Protein AF-0000000076565899 (afdb_homodimer)

Solvent-accessible surface area (backbone atoms only — not comparable to full-atom values): 18696 Å² total; per-residue (Å²): 135,83,75,72,70,45,73,84,74,50,37,16,23,61,25,41,48,49,48,12,45,42,48,2,31,47,51,32,43,69,69,42,54,43,54,51,42,59,75,65,40,57,67,69,60,33,50,53,47,47,68,60,44,48,60,55,52,25,45,52,40,30,56,41,26,62,51,42,64,73,20,41,39,56,75,49,36,62,38,61,69,26,66,81,47,52,92,76,32,82,56,33,71,48,36,53,48,24,36,49,48,21,25,50,31,24,39,43,33,48,70,48,47,42,55,53,43,49,51,46,51,51,51,48,50,51,51,53,51,45,56,68,70,47,60,92,87,53,61,50,71,66,57,43,50,52,50,48,53,52,46,50,54,52,40,50,52,48,50,49,51,42,50,52,34,46,50,53,20,47,51,22,44,47,44,32,37,36,53,56,13,65,57,44,102,136,81,77,73,71,44,73,84,74,49,36,16,24,60,27,41,47,50,48,12,44,42,47,2,30,47,50,32,43,68,67,41,53,43,55,50,42,58,75,65,39,56,68,71,60,33,51,53,45,47,68,61,44,48,59,55,52,24,45,50,39,28,56,40,25,61,52,44,65,73,20,41,39,54,76,51,37,63,36,61,69,26,67,80,47,54,92,78,32,82,58,34,70,47,37,53,47,24,36,49,47,21,24,51,30,24,39,42,32,48,69,48,46,43,55,54,43,50,52,46,52,52,52,48,51,51,49,51,51,45,55,68,68,54,48,97,87,56,64,50,72,67,57,41,51,53,50,48,52,53,47,50,54,52,38,50,51,49,50,49,52,41,50,52,33,48,50,53,20,46,51,23,44,47,43,31,36,35,54,56,13,66,55,43,102

Nearest PDB structures (foldseek):
  5c5b-assembly1_A  TM=2.285E-01  e=1.276E+00  Homo sapiens
  5c5b-assembly2_C  TM=2.344E-01  e=2.291E+00  Homo sapiens
  2z0n-assembly1_A-2  TM=2.372E-01  e=3.918E+00  Homo sapiens
  1zww-assembly1_B  TM=2.480E-01  e=5.250E+00  Mus musculus
  2q12-assembly1_A-2  TM=2.089E-01  e=6.700E+00  Homo sapiens

pLDDT: mean 86.54, std 17.88, range [28.08, 98.81]

InterPro domains:
  IPR025423 TMEM205-like [PF13664] (17-125)
  IPR053009 Xanthocillin Biosynthesis-Associated Protein [PTHR23241] (13-182)

Organism: NCBI:txid1051890

Structure (mmCIF, N/CA/C/O backbone):
data_AF-0000000076565899-model_v1
#
loop_
_entity.id
_entity.type
_entity.pdbx_description
1 polymer 'TMEM205-like domain-containing protein'
#
loop_
_atom_site.group_PDB
_atom_site.id
_atom_site.type_symbol
_atom_site.label_atom_id
_atom_site.label_alt_id
_atom_site.label_comp_id
_atom_site.label_asym_id
_atom_site.label_entity_id
_atom_site.label_seq_id
_atom_site.pdbx_PDB_ins_code
_atom_site.Cartn_x
_atom_site.Cartn_y
_atom_site.Cartn_z
_atom_site.occupancy
_atom_site.B_iso_or_equiv
_atom_site.auth_seq_id
_atom_site.auth_comp_id
_atom_site.auth_asym_id
_atom_site.auth_atom_id
_atom_site.pdbx_PDB_model_num
ATOM 1 N N . MET A 1 1 ? 11.844 28.219 30.828 1 28.55 1 MET A N 1
ATOM 2 C CA . MET A 1 1 ? 12.242 26.844 30.547 1 28.55 1 MET A CA 1
ATOM 3 C C . MET A 1 1 ? 11.453 26.281 29.359 1 28.55 1 MET A C 1
ATOM 5 O O . MET A 1 1 ? 10.273 25.953 29.5 1 28.55 1 MET A O 1
ATOM 9 N N . PRO A 1 2 ? 11.406 26.766 28.125 1 35.69 2 PRO A N 1
ATOM 10 C CA . PRO A 1 2 ? 10.508 26.953 26.984 1 35.69 2 PRO A CA 1
ATOM 11 C C . PRO A 1 2 ? 10.203 25.656 26.234 1 35.69 2 PRO A C 1
ATOM 13 O O . PRO A 1 2 ? 9.266 25.609 25.438 1 35.69 2 PRO A O 1
ATOM 16 N N . PHE A 1 3 ? 11.242 24.812 26.078 1 38.09 3 PHE A N 1
ATOM 17 C CA . PHE A 1 3 ? 11.266 23.656 25.188 1 38.09 3 PHE A CA 1
ATOM 18 C C . PHE A 1 3 ? 10.219 22.625 25.609 1 38.09 3 PHE A C 1
ATOM 20 O O . PHE A 1 3 ? 10.234 21.5 25.125 1 38.09 3 PHE A O 1
ATOM 27 N N . THR A 1 4 ? 9.773 22.688 26.75 1 39.38 4 THR A N 1
ATOM 28 C CA . THR A 1 4 ? 9.094 21.484 27.219 1 39.38 4 THR A CA 1
ATOM 29 C C . THR A 1 4 ? 7.891 21.172 26.328 1 39.38 4 THR A C 1
ATOM 31 O O . THR A 1 4 ? 6.742 21.328 26.75 1 39.38 4 THR A O 1
ATOM 34 N N . ASN A 1 5 ? 7.699 21.672 25.172 1 43.16 5 ASN A N 1
ATOM 35 C CA . ASN A 1 5 ? 6.582 21.281 24.312 1 43.16 5 ASN A CA 1
ATOM 36 C C . ASN A 1 5 ? 6.496 19.766 24.156 1 43.16 5 ASN A C 1
ATOM 38 O O . ASN A 1 5 ? 7.34 19.172 23.5 1 43.16 5 ASN A O 1
ATOM 42 N N . SER A 1 6 ? 6.258 19 25.188 1 45.22 6 SER A N 1
ATOM 43 C CA . SER A 1 6 ? 6.152 17.547 25.375 1 45.22 6 SER A CA 1
ATOM 44 C C . SER A 1 6 ? 5.496 16.891 24.172 1 45.22 6 SER A C 1
ATOM 46 O O . SER A 1 6 ? 4.625 17.469 23.516 1 45.22 6 SER A O 1
ATOM 48 N N . ILE A 1 7 ? 6.199 15.953 23.438 1 49.97 7 ILE A N 1
ATOM 49 C CA . ILE A 1 7 ? 5.617 15.047 22.453 1 49.97 7 ILE A CA 1
ATOM 50 C C . ILE A 1 7 ? 4.141 14.82 22.766 1 49.97 7 ILE A C 1
ATOM 52 O O . ILE A 1 7 ? 3.328 14.625 21.859 1 49.97 7 ILE A O 1
ATOM 56 N N . TYR A 1 8 ? 3.803 14.961 24.156 1 53.44 8 TYR A N 1
ATOM 57 C CA . TYR A 1 8 ? 2.457 14.727 24.672 1 53.44 8 TYR A CA 1
ATOM 58 C C . TYR A 1 8 ? 1.544 15.906 24.359 1 53.44 8 TYR A C 1
ATOM 60 O O . TYR A 1 8 ? 0.319 15.766 24.344 1 53.44 8 TYR A O 1
ATOM 68 N N . ASP A 1 9 ? 2.172 17.047 24.016 1 62.78 9 ASP A N 1
ATOM 69 C CA . ASP A 1 9 ? 1.314 18.219 23.875 1 62.78 9 ASP A CA 1
ATOM 70 C C . ASP A 1 9 ? 0.832 18.375 22.438 1 62.78 9 ASP A C 1
ATOM 72 O O . ASP A 1 9 ? -0.262 18.891 22.188 1 62.78 9 ASP A O 1
ATOM 76 N N . ASN A 1 10 ? 1.676 17.766 21.484 1 80.44 10 ASN A N 1
ATOM 77 C CA . ASN A 1 10 ? 1.225 17.875 20.094 1 80.44 10 ASN A CA 1
ATOM 78 C C . ASN A 1 10 ? 1.261 16.516 19.391 1 80.44 10 ASN A C 1
ATOM 80 O O . ASN A 1 10 ? 2.334 16.031 19.031 1 80.44 10 ASN A O 1
ATOM 84 N N . LEU A 1 11 ? 0.143 15.828 19.281 1 89.56 11 LEU A N 1
ATOM 85 C CA . LEU A 1 11 ? 0.036 14.523 18.641 1 89.56 11 LEU A CA 1
ATOM 86 C C . LEU A 1 11 ? -0.081 14.664 17.141 1 89.56 11 LEU A C 1
ATOM 88 O O . LEU A 1 11 ? -0.362 13.688 16.438 1 89.56 11 LEU A O 1
ATOM 92 N N . GLY A 1 12 ? 0.185 15.828 16.672 1 91.06 12 GLY A N 1
ATOM 93 C CA . GLY A 1 12 ? 0.1 16.125 15.25 1 91.06 12 GLY A CA 1
ATOM 94 C C . GLY A 1 12 ? 0.968 15.211 14.398 1 91.06 12 GLY A C 1
ATOM 95 O O . GLY A 1 12 ? 0.5 14.641 13.406 1 91.06 12 GLY A O 1
ATOM 96 N N . PRO A 1 13 ? 2.217 15.055 14.812 1 93.88 13 PRO A N 1
ATOM 97 C CA . PRO A 1 13 ? 3.09 14.172 14.039 1 93.88 13 PRO A CA 1
ATOM 98 C C . PRO A 1 13 ? 2.576 12.734 13.984 1 93.88 13 PRO A C 1
ATOM 100 O O . PRO A 1 13 ? 2.561 12.117 12.914 1 93.88 13 PRO A O 1
ATOM 103 N N . ALA A 1 14 ? 2.139 12.242 15.109 1 95.62 14 ALA A N 1
ATOM 104 C CA . ALA A 1 14 ? 1.591 10.883 15.125 1 95.62 14 ALA A CA 1
ATOM 105 C C . ALA A 1 14 ? 0.35 10.781 14.25 1 95.62 14 ALA A C 1
ATOM 107 O O . ALA A 1 14 ? 0.167 9.797 13.531 1 95.62 14 ALA A O 1
ATOM 108 N N . HIS A 1 15 ? -0.477 11.797 14.305 1 95.12 15 HIS A N 1
ATOM 109 C CA . HIS A 1 15 ? -1.699 11.812 13.508 1 95.12 15 HIS A CA 1
ATOM 110 C C . HIS A 1 15 ? -1.389 11.742 12.016 1 95.12 15 HIS A C 1
ATOM 112 O O . HIS A 1 15 ? -1.982 10.938 11.289 1 95.12 15 HIS A O 1
ATOM 118 N N . ILE A 1 16 ? -0.427 12.484 11.594 1 96.19 16 ILE A N 1
ATOM 119 C CA . ILE A 1 16 ? -0.094 12.555 10.18 1 96.19 16 ILE A CA 1
ATOM 120 C C . ILE A 1 16 ? 0.501 11.227 9.719 1 96.19 16 ILE A C 1
ATOM 122 O O . ILE A 1 16 ? 0.183 10.734 8.633 1 96.19 16 ILE A O 1
ATOM 126 N N . LEU A 1 17 ? 1.309 10.641 10.539 1 98.25 17 LEU A N 1
ATOM 127 C CA . LEU A 1 17 ? 1.919 9.367 10.164 1 98.25 17 LEU A CA 1
ATOM 128 C C . LEU A 1 17 ? 0.875 8.258 10.109 1 98.25 17 LEU A C 1
ATOM 130 O O . LEU A 1 17 ? 0.894 7.426 9.203 1 98.25 17 LEU A O 1
ATOM 134 N N . ILE A 1 18 ? -0.038 8.25 11.047 1 98.31 18 ILE A N 1
ATOM 135 C CA . ILE A 1 18 ? -1.097 7.25 11.062 1 98.31 18 ILE A CA 1
ATOM 136 C C . ILE A 1 18 ? -2.029 7.457 9.875 1 98.31 18 ILE A C 1
ATOM 138 O O . ILE A 1 18 ? -2.418 6.496 9.203 1 98.31 18 ILE A O 1
ATOM 142 N N . PHE A 1 19 ? -2.391 8.711 9.656 1 98.12 19 PHE A N 1
ATOM 143 C CA . PHE A 1 19 ? -3.191 9.031 8.477 1 98.12 19 PHE A CA 1
ATOM 144 C C . PHE A 1 19 ? -2.516 8.523 7.207 1 98.12 19 PHE A C 1
ATOM 146 O O . PHE A 1 19 ? -3.154 7.883 6.371 1 98.12 19 PHE A O 1
ATOM 153 N N . GLY A 1 20 ? -1.254 8.805 7.043 1 98.75 20 GLY A N 1
ATOM 154 C CA . GLY A 1 20 ? -0.521 8.383 5.855 1 98.75 20 GLY A CA 1
ATOM 155 C C . GLY A 1 20 ? -0.498 6.879 5.668 1 98.75 20 GLY A C 1
ATOM 156 O O . GLY A 1 20 ? -0.728 6.383 4.562 1 98.75 20 GLY A O 1
ATOM 157 N N . ALA A 1 21 ? -0.184 6.184 6.75 1 98.56 21 ALA A N 1
ATOM 158 C CA . ALA A 1 21 ? -0.144 4.727 6.68 1 98.56 21 ALA A CA 1
ATOM 159 C C . ALA A 1 21 ? -1.495 4.16 6.25 1 98.56 21 ALA A C 1
ATOM 161 O O . ALA A 1 21 ? -1.558 3.25 5.418 1 98.56 21 ALA A O 1
ATOM 162 N N . SER A 1 22 ? -2.533 4.742 6.777 1 98.75 22 SER A N 1
ATOM 163 C CA . SER A 1 22 ? -3.879 4.262 6.484 1 98.75 22 SER A CA 1
ATOM 164 C C . SER A 1 22 ? -4.301 4.625 5.066 1 98.75 22 SER A C 1
ATOM 166 O O . SER A 1 22 ? -4.625 3.744 4.266 1 98.75 22 SER A O 1
ATOM 168 N N . PHE A 1 23 ? -4.258 5.887 4.75 1 98.81 23 PHE A N 1
ATOM 169 C CA . PHE A 1 23 ? -4.734 6.398 3.471 1 98.81 23 PHE A CA 1
ATOM 170 C C . PHE A 1 23 ? -3.924 5.812 2.32 1 98.81 23 PHE A C 1
ATOM 172 O O . PHE A 1 23 ? -4.492 5.32 1.343 1 98.81 23 PHE A O 1
ATOM 179 N N . GLY A 1 24 ? -2.633 5.793 2.42 1 98.69 24 GLY A N 1
ATOM 180 C CA . GLY A 1 24 ? -1.773 5.289 1.36 1 98.69 24 GLY A CA 1
ATOM 181 C C . GLY A 1 24 ? -1.928 3.799 1.126 1 98.69 24 GLY A C 1
ATOM 182 O O . GLY A 1 24 ? -1.862 3.334 -0.014 1 98.69 24 GLY A O 1
ATOM 183 N N . SER A 1 25 ? -2.057 3.084 2.213 1 98.62 25 SER A N 1
ATOM 184 C CA . SER A 1 25 ? -2.266 1.651 2.031 1 98.62 25 SER A CA 1
ATOM 185 C C . SER A 1 25 ? -3.586 1.37 1.325 1 98.62 25 SER A C 1
ATOM 187 O O . SER A 1 25 ? -3.688 0.428 0.537 1 98.62 25 SER A O 1
ATOM 189 N N . GLN A 1 26 ? -4.59 2.182 1.596 1 98.69 26 GLN A N 1
ATOM 190 C CA . GLN A 1 26 ? -5.871 2.014 0.921 1 98.69 26 GLN A CA 1
ATOM 191 C C . GLN A 1 26 ? -5.746 2.287 -0.575 1 98.69 26 GLN A C 1
ATOM 193 O O . GLN A 1 26 ? -6.219 1.5 -1.397 1 98.69 26 GLN A O 1
ATOM 198 N N . LEU A 1 27 ? -5.117 3.34 -0.883 1 98.62 27 LEU A N 1
ATOM 199 C CA . LEU A 1 27 ? -4.949 3.689 -2.289 1 98.62 27 LEU A CA 1
ATOM 200 C C . LEU A 1 27 ? -4.098 2.646 -3.01 1 98.62 27 LEU A C 1
ATOM 202 O O . LEU A 1 27 ? -4.453 2.203 -4.105 1 98.62 27 LEU A O 1
ATOM 206 N N . TYR A 1 28 ? -3.062 2.279 -2.371 1 98.69 28 TYR A N 1
ATOM 207 C CA . TYR A 1 28 ? -2.113 1.369 -3.002 1 98.69 28 TYR A CA 1
ATOM 208 C C . TYR A 1 28 ? -2.738 -0.002 -3.227 1 98.69 28 TYR A C 1
ATOM 210 O O . TYR A 1 28 ? -2.643 -0.562 -4.32 1 98.69 28 TYR A O 1
ATOM 218 N N . GLN A 1 29 ? -3.357 -0.537 -2.242 1 98.5 29 GLN A N 1
ATOM 219 C CA . GLN A 1 29 ? -3.969 -1.856 -2.357 1 98.5 29 GLN A CA 1
ATOM 220 C C . GLN A 1 29 ? -5.133 -1.838 -3.342 1 98.5 29 GLN A C 1
ATOM 222 O O . GLN A 1 29 ? -5.305 -2.771 -4.129 1 98.5 29 GLN A O 1
ATOM 227 N N . SER A 1 30 ? -5.969 -0.797 -3.348 1 97.94 30 SER A N 1
ATOM 228 C CA . SER A 1 30 ? -7.203 -0.764 -4.129 1 97.94 30 SER A CA 1
ATOM 229 C C . SER A 1 30 ? -6.922 -0.435 -5.59 1 97.94 30 SER A C 1
ATOM 231 O O . SER A 1 30 ? -7.602 -0.944 -6.484 1 97.94 30 SER A O 1
ATOM 233 N N . PHE A 1 31 ? -5.871 0.346 -5.809 1 98.19 31 PHE A N 1
ATOM 234 C CA . PHE A 1 31 ? -5.781 0.868 -7.164 1 98.19 31 PHE A CA 1
ATOM 235 C C . PHE A 1 31 ? -4.461 0.465 -7.812 1 98.19 31 PHE A C 1
ATOM 237 O O . PHE A 1 31 ? -4.254 0.697 -9.008 1 98.19 31 PHE A O 1
ATOM 244 N N . ILE A 1 32 ? -3.537 -0.143 -7.09 1 98.06 32 ILE A N 1
ATOM 245 C CA . ILE A 1 32 ? -2.254 -0.503 -7.684 1 98.06 32 ILE A CA 1
ATOM 246 C C . ILE A 1 32 ? -1.963 -1.979 -7.422 1 98.06 32 ILE A C 1
ATOM 248 O O . 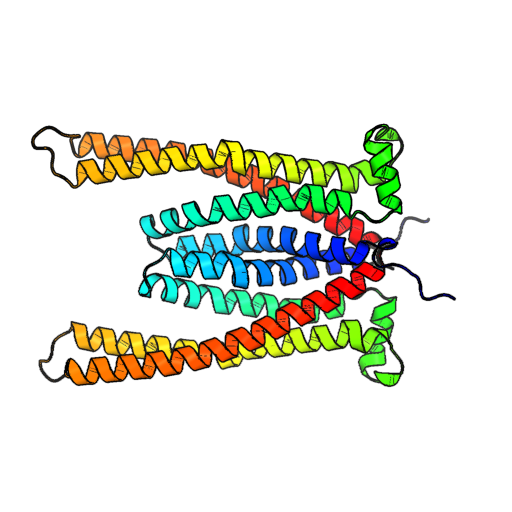ILE A 1 32 ? -2.053 -2.807 -8.336 1 98.06 32 ILE A O 1
ATOM 252 N N . SER A 1 33 ? -1.764 -2.326 -6.18 1 98.25 33 SER A N 1
ATOM 253 C CA . SER A 1 33 ? -1.339 -3.682 -5.844 1 98.25 33 SER A CA 1
ATOM 254 C C . SER A 1 33 ? -2.404 -4.703 -6.227 1 98.25 33 SER A C 1
ATOM 256 O O . SER A 1 33 ? -2.094 -5.742 -6.809 1 98.25 33 SER A O 1
ATOM 258 N N . GLY A 1 34 ? -3.631 -4.398 -5.895 1 97.38 34 GLY A N 1
ATOM 259 C CA . GLY A 1 34 ? -4.715 -5.305 -6.234 1 97.38 34 GLY A CA 1
ATOM 260 C C . GLY A 1 34 ? -4.855 -5.539 -7.727 1 97.38 34 GLY A C 1
ATOM 261 O O . GLY A 1 34 ? -4.777 -6.676 -8.195 1 97.38 34 GLY A O 1
ATOM 262 N N . PRO A 1 35 ? -5.031 -4.492 -8.461 1 98 35 PRO A N 1
ATOM 263 C CA . PRO A 1 35 ? -5.188 -4.633 -9.906 1 98 35 PRO A CA 1
ATOM 264 C C . PRO A 1 35 ? -3.967 -5.266 -10.578 1 98 35 PRO A C 1
ATOM 266 O O . PRO A 1 35 ? -4.113 -6.078 -11.492 1 98 35 PRO A O 1
ATOM 269 N N . ILE A 1 36 ? -2.766 -5.008 -10.141 1 98.25 36 ILE A N 1
ATOM 270 C CA . ILE A 1 36 ? -1.57 -5.617 -10.711 1 98.25 36 ILE A CA 1
ATOM 271 C C . ILE A 1 36 ? -1.553 -7.113 -10.406 1 98.25 36 ILE A C 1
ATOM 273 O O . ILE A 1 36 ? -1.232 -7.926 -11.273 1 98.25 36 ILE A O 1
ATOM 277 N N . SER A 1 37 ? -1.887 -7.469 -9.188 1 98.31 37 SER A N 1
ATOM 278 C CA . SER A 1 37 ? -1.94 -8.875 -8.812 1 98.31 37 SER A CA 1
ATOM 279 C C . SER A 1 37 ? -2.959 -9.633 -9.656 1 98.31 37 SER A C 1
ATOM 281 O O . SER A 1 37 ? -2.684 -10.742 -10.117 1 98.31 37 SER A O 1
ATOM 283 N N . TYR A 1 38 ? -4.059 -9.031 -9.898 1 97 38 TYR A N 1
ATOM 284 C CA . TYR A 1 38 ? -5.137 -9.656 -10.656 1 97 38 TYR A CA 1
ATOM 285 C C . TYR A 1 38 ? -4.719 -9.898 -12.102 1 97 38 TYR A C 1
ATOM 287 O O . TYR A 1 38 ? -5.016 -10.945 -12.672 1 97 38 TYR A O 1
ATOM 295 N N . SER A 1 39 ? -4.004 -8.938 -12.641 1 97.69 39 SER A N 1
ATOM 296 C CA . SER A 1 39 ? -3.666 -9.031 -14.062 1 97.69 39 SER A CA 1
ATOM 297 C C . SER A 1 39 ? -2.416 -9.875 -14.273 1 97.69 39 SER A C 1
ATOM 299 O O . SER A 1 39 ? -2.148 -10.336 -15.391 1 97.69 39 SER A O 1
ATOM 301 N N . THR A 1 40 ? -1.684 -10.141 -13.281 1 97.31 40 THR A N 1
ATOM 302 C CA . THR A 1 40 ? -0.389 -10.797 -13.43 1 97.31 40 THR A CA 1
ATOM 303 C C . THR A 1 40 ? -0.475 -12.266 -13.023 1 97.31 40 THR A C 1
ATOM 305 O O . THR A 1 40 ? 0.135 -13.125 -13.656 1 97.31 40 THR A O 1
ATOM 308 N N . LEU A 1 41 ? -1.295 -12.625 -12.039 1 96.94 41 LEU A N 1
ATOM 309 C CA . LEU A 1 41 ? -1.303 -13.961 -11.461 1 96.94 41 LEU A CA 1
ATOM 310 C C . LEU A 1 41 ? -2.455 -14.789 -12.016 1 96.94 41 LEU A C 1
ATOM 312 O O . LEU A 1 41 ? -3.533 -14.258 -12.289 1 96.94 41 LEU A O 1
ATOM 316 N N . PRO A 1 42 ? -2.189 -16.109 -12.078 1 95.12 42 PRO A N 1
ATOM 317 C CA . PRO A 1 42 ? -3.35 -16.984 -12.305 1 95.12 42 PRO A CA 1
ATOM 318 C C . PRO A 1 42 ? -4.402 -16.844 -11.211 1 95.12 42 PRO A C 1
ATOM 320 O O . PRO A 1 42 ? -4.066 -16.578 -10.055 1 95.12 42 PRO A O 1
ATOM 323 N N . ARG A 1 43 ? -5.594 -17.141 -11.531 1 91.19 43 ARG A N 1
ATOM 324 C CA . ARG A 1 43 ? -6.746 -16.875 -10.672 1 91.19 43 ARG A CA 1
ATOM 325 C C . ARG A 1 43 ? -6.582 -17.562 -9.32 1 91.19 43 ARG A C 1
ATOM 327 O O . ARG A 1 43 ? -6.891 -16.984 -8.281 1 91.19 43 ARG A O 1
ATOM 334 N N . GLN A 1 44 ? -6.18 -18.766 -9.336 1 89.81 44 GLN A N 1
ATOM 335 C CA . GLN A 1 44 ? -6.039 -19.5 -8.094 1 89.81 44 GLN A CA 1
ATOM 336 C C . GLN A 1 44 ? -5.004 -18.859 -7.176 1 89.81 44 GLN A C 1
ATOM 338 O O . GLN A 1 44 ? -5.227 -18.734 -5.973 1 89.81 44 GLN A O 1
ATOM 343 N N . GLN A 1 45 ? -3.852 -18.469 -7.75 1 93.81 45 GLN A N 1
ATOM 344 C CA . GLN A 1 45 ? -2.793 -17.844 -6.969 1 93.81 45 GLN A CA 1
ATOM 345 C C . GLN A 1 45 ? -3.209 -16.453 -6.508 1 93.81 45 GLN A C 1
ATOM 347 O O . GLN A 1 45 ? -2.879 -16.031 -5.395 1 93.81 45 GLN A O 1
ATOM 352 N N . PHE A 1 46 ? -3.885 -15.781 -7.426 1 95.81 46 PHE A N 1
ATOM 353 C CA . PHE A 1 46 ? -4.418 -14.477 -7.062 1 95.81 46 PHE A CA 1
ATOM 354 C C . PHE A 1 46 ? -5.355 -14.586 -5.867 1 95.81 46 PHE A C 1
ATOM 356 O O . PHE A 1 46 ? -5.23 -13.828 -4.902 1 95.81 46 PHE A O 1
ATOM 363 N N . SER A 1 47 ? -6.266 -15.523 -5.934 1 92.44 47 SER A N 1
ATOM 364 C CA . SER A 1 47 ? -7.23 -15.711 -4.855 1 92.44 47 SER A CA 1
ATOM 365 C C . SER A 1 47 ? -6.535 -16.062 -3.547 1 92.44 47 SER A C 1
ATOM 367 O O . SER A 1 47 ? -6.914 -15.57 -2.482 1 92.44 47 SER A O 1
ATOM 369 N N . HIS A 1 48 ? -5.613 -16.906 -3.66 1 93.44 48 HIS A N 1
ATOM 370 C CA . HIS A 1 48 ? -4.863 -17.297 -2.477 1 93.44 48 HIS A CA 1
ATOM 371 C C . HIS A 1 48 ? -4.137 -16.109 -1.854 1 93.44 48 HIS A C 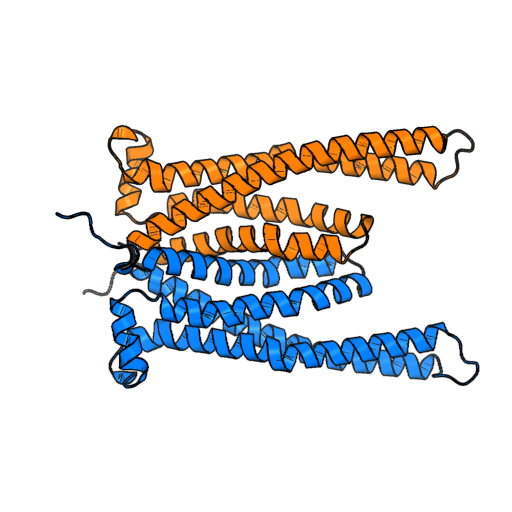1
ATOM 373 O O . HIS A 1 48 ? -4.145 -15.945 -0.633 1 93.44 48 HIS A O 1
ATOM 379 N N . LEU A 1 49 ? -3.516 -15.328 -2.664 1 96.81 49 LEU A N 1
ATOM 380 C CA . LEU A 1 49 ? -2.822 -14.133 -2.191 1 96.81 49 LEU A CA 1
ATOM 381 C C . LEU A 1 49 ? -3.793 -13.172 -1.513 1 96.81 49 LEU A C 1
ATOM 383 O O . LEU A 1 49 ? -3.514 -12.664 -0.423 1 96.81 49 LEU A O 1
ATOM 387 N N . GLN A 1 50 ? -4.934 -12.922 -2.119 1 95.38 50 GLN A N 1
ATOM 388 C CA . GLN A 1 50 ? -5.91 -11.992 -1.559 1 95.38 50 GLN A CA 1
ATOM 389 C C . GLN A 1 50 ? -6.465 -12.508 -0.233 1 95.38 50 GLN A C 1
ATOM 391 O O . GLN A 1 50 ? -6.766 -11.727 0.668 1 95.38 50 GLN A O 1
ATOM 396 N N . ALA A 1 51 ? -6.648 -13.82 -0.119 1 93.44 51 ALA A N 1
ATOM 397 C CA . ALA A 1 51 ? -7.16 -14.422 1.108 1 93.44 51 ALA A CA 1
ATOM 398 C C . ALA A 1 51 ? -6.215 -14.164 2.281 1 93.44 51 ALA A C 1
ATOM 400 O O . ALA A 1 51 ? -6.648 -14.117 3.436 1 93.44 51 ALA A O 1
ATOM 401 N N . ARG A 1 52 ? -4.988 -13.984 1.995 1 95.56 52 ARG A N 1
ATOM 402 C CA . ARG A 1 52 ? -4.016 -13.68 3.041 1 95.56 52 ARG A CA 1
ATOM 403 C C . ARG A 1 52 ? -3.883 -12.18 3.254 1 95.56 52 ARG A C 1
ATOM 405 O O . ARG A 1 52 ? -3.605 -11.727 4.367 1 95.56 52 ARG A O 1
ATOM 412 N N . THR A 1 53 ? -4.059 -11.414 2.254 1 97.44 53 THR A N 1
ATOM 413 C CA . THR A 1 53 ? -3.857 -9.969 2.252 1 97.44 53 THR A CA 1
ATOM 414 C C . THR A 1 53 ? -5.008 -9.258 2.963 1 97.44 53 THR A C 1
ATOM 416 O O . THR A 1 53 ? -4.777 -8.391 3.805 1 97.44 53 THR A O 1
ATOM 419 N N . PHE A 1 54 ? -6.23 -9.672 2.715 1 96.62 54 PHE A N 1
ATOM 420 C CA . PHE A 1 54 ? -7.406 -8.906 3.096 1 96.62 54 PHE A CA 1
ATOM 421 C C . PHE A 1 54 ? -7.547 -8.844 4.613 1 96.62 54 PHE A C 1
ATOM 423 O O . PHE A 1 54 ? -7.809 -7.777 5.172 1 96.62 54 PHE A O 1
ATOM 430 N N . PRO A 1 55 ? -7.383 -9.906 5.293 1 96.25 55 PRO A N 1
ATOM 431 C CA . PRO A 1 55 ? -7.5 -9.805 6.746 1 96.25 55 PRO A CA 1
ATOM 432 C C . PRO A 1 55 ? -6.508 -8.812 7.352 1 96.25 55 PRO A C 1
ATOM 434 O O . PRO A 1 55 ? -6.855 -8.07 8.273 1 96.25 55 PRO A O 1
ATOM 437 N N . ILE A 1 56 ? -5.328 -8.797 6.891 1 97.75 56 ILE A N 1
ATOM 438 C CA . ILE A 1 56 ? -4.297 -7.898 7.402 1 97.75 56 ILE A CA 1
ATOM 439 C C . ILE A 1 56 ? -4.613 -6.461 6.996 1 97.75 56 ILE A C 1
ATOM 441 O O . ILE A 1 56 ? -4.504 -5.543 7.809 1 97.75 56 ILE A O 1
ATOM 445 N N . TYR A 1 57 ? -4.996 -6.297 5.773 1 98.38 57 TYR A N 1
ATOM 446 C CA . TYR A 1 57 ? -5.336 -4.984 5.234 1 98.38 57 TYR A CA 1
ATOM 447 C C . TYR A 1 57 ? -6.488 -4.359 6.008 1 98.38 57 TYR A C 1
ATOM 449 O O . TYR A 1 57 ? -6.402 -3.207 6.441 1 98.38 57 TYR A O 1
ATOM 457 N N . PHE A 1 58 ? -7.523 -5.109 6.199 1 98.5 58 PHE A N 1
ATOM 458 C CA . PHE A 1 58 ? -8.695 -4.539 6.848 1 98.5 58 PHE A CA 1
ATOM 459 C C . PHE A 1 58 ? -8.461 -4.375 8.344 1 98.5 58 PHE A C 1
ATOM 461 O O . PHE A 1 58 ? -9.023 -3.48 8.977 1 98.5 58 PHE A O 1
ATOM 468 N N . ALA A 1 59 ? -7.66 -5.188 8.922 1 98.44 59 ALA A N 1
ATOM 469 C CA . ALA A 1 59 ? -7.262 -4.957 10.305 1 98.44 59 ALA A CA 1
ATOM 470 C C . ALA A 1 59 ? -6.508 -3.641 10.453 1 98.44 59 ALA A C 1
ATOM 472 O O . ALA A 1 59 ? -6.742 -2.883 11.391 1 98.44 59 ALA A O 1
ATOM 473 N N . LEU A 1 60 ? -5.578 -3.445 9.539 1 98.56 60 LEU A N 1
ATOM 474 C CA . LEU A 1 60 ? -4.828 -2.193 9.531 1 98.56 60 LEU A CA 1
ATOM 475 C C . LEU A 1 60 ? -5.77 -0.996 9.453 1 98.56 60 LEU A C 1
ATOM 477 O O . LEU A 1 60 ? -5.617 -0.033 10.211 1 98.56 60 LEU A O 1
ATOM 481 N N . GLN A 1 61 ? -6.742 -1.06 8.586 1 98.69 61 GLN A N 1
ATOM 482 C CA . GLN A 1 61 ? -7.676 0.047 8.406 1 98.69 61 GLN A CA 1
ATOM 483 C C . GLN A 1 61 ? -8.586 0.201 9.617 1 98.69 61 GLN A C 1
ATOM 485 O O . GLN A 1 61 ? -8.867 1.32 10.047 1 98.69 61 GLN A O 1
ATOM 490 N N . THR A 1 62 ? -9.023 -0.911 10.133 1 98.75 62 THR A N 1
ATOM 491 C CA . THR A 1 62 ? -9.914 -0.878 11.289 1 98.75 62 THR A CA 1
ATOM 492 C C . THR A 1 62 ? -9.195 -0.303 12.508 1 98.75 62 THR A C 1
ATOM 494 O O . THR A 1 62 ? -9.773 0.487 13.258 1 98.75 62 THR A O 1
ATOM 497 N N . LEU A 1 63 ? -7.965 -0.656 12.695 1 98.44 63 LEU A N 1
ATOM 498 C CA . LEU A 1 63 ? -7.207 -0.218 13.859 1 98.44 63 LEU A CA 1
ATOM 499 C C . LEU A 1 63 ? -6.734 1.223 13.695 1 98.44 63 LEU A C 1
ATOM 501 O O . LEU A 1 63 ? -6.578 1.945 14.68 1 98.44 63 LEU A O 1
ATOM 505 N N . SER A 1 64 ? -6.5 1.647 12.516 1 98.38 64 SER A N 1
ATOM 506 C CA . SER A 1 64 ? -6.008 2.998 12.266 1 98.38 64 SER A CA 1
ATOM 507 C C . SER A 1 64 ? -7.066 4.043 12.609 1 98.38 64 SER A C 1
ATOM 509 O O . SER A 1 64 ? -6.738 5.156 13.023 1 98.38 64 SER A O 1
ATOM 511 N N . ALA A 1 65 ? -8.344 3.666 12.43 1 97.56 65 ALA A N 1
ATOM 512 C CA . ALA A 1 65 ? -9.422 4.637 12.617 1 97.56 65 ALA A CA 1
ATOM 513 C C . ALA A 1 65 ? -9.477 5.129 14.055 1 97.56 65 ALA A C 1
ATOM 515 O O . ALA A 1 65 ? -9.414 6.332 14.312 1 97.56 65 ALA A O 1
ATOM 516 N N . PRO A 1 66 ? -9.531 4.312 15.102 1 96.94 66 PRO A N 1
ATOM 517 C CA . PRO A 1 66 ? -9.508 4.82 16.469 1 96.94 66 PRO A CA 1
ATOM 518 C C . PRO A 1 66 ? -8.211 5.547 16.812 1 96.94 66 PRO A C 1
ATOM 520 O O . PRO A 1 66 ? -8.211 6.48 17.609 1 96.94 66 PRO A O 1
ATOM 523 N N . LEU A 1 67 ? -7.078 5.129 16.219 1 97.19 67 LEU A N 1
ATOM 524 C CA . LEU A 1 67 ? -5.816 5.824 16.438 1 97.19 67 LEU A CA 1
ATOM 525 C C . LEU A 1 67 ? -5.863 7.238 15.875 1 97.19 67 LEU A C 1
ATOM 527 O O . LEU A 1 67 ? -5.305 8.164 16.469 1 97.19 67 LEU A O 1
ATOM 531 N N . LEU A 1 68 ? -6.5 7.375 14.75 1 96.19 68 LEU A N 1
ATOM 532 C CA . LEU A 1 68 ? -6.695 8.711 14.188 1 96.19 68 LEU A CA 1
ATOM 533 C C . LEU A 1 68 ? -7.555 9.57 15.109 1 96.19 68 LEU A C 1
ATOM 535 O O . LEU A 1 68 ? -7.27 10.75 15.297 1 96.19 68 LEU A O 1
ATOM 539 N N . LEU A 1 69 ? -8.562 8.953 15.633 1 92.69 69 LEU A N 1
ATOM 540 C CA . LEU A 1 69 ? -9.43 9.68 16.547 1 92.69 69 LEU A CA 1
ATOM 541 C C . LEU A 1 69 ? -8.656 10.148 17.781 1 92.69 69 LEU A C 1
ATOM 543 O O . LEU A 1 69 ? -8.797 11.289 18.219 1 92.69 69 LEU A O 1
ATOM 547 N N . LEU A 1 70 ? -7.789 9.305 18.266 1 92.25 70 LEU A N 1
ATOM 548 C CA . LEU A 1 70 ? -7.047 9.57 19.484 1 92.25 70 LEU A CA 1
ATOM 549 C C . LEU A 1 70 ? -5.98 10.633 19.25 1 92.25 70 LEU A C 1
ATOM 551 O O . LEU A 1 70 ? -5.543 11.297 20.203 1 92.25 70 LEU A O 1
ATOM 555 N N . THR A 1 71 ? -5.574 10.812 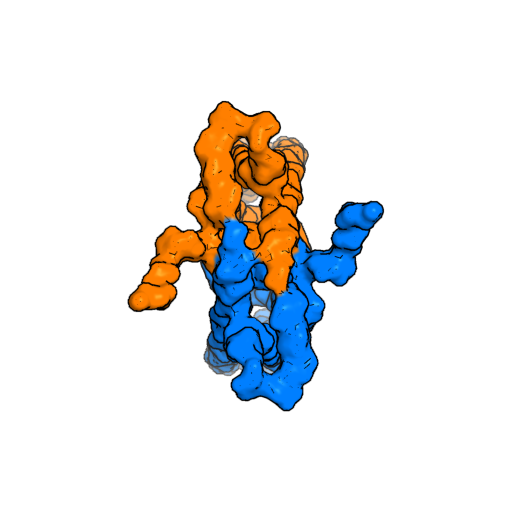18.062 1 92.5 71 THR A N 1
ATOM 556 C CA . THR A 1 71 ? -4.453 11.711 17.797 1 92.5 71 THR A CA 1
ATOM 557 C C . THR A 1 71 ? -4.934 13 17.125 1 92.5 71 THR A C 1
ATOM 559 O O . THR A 1 71 ? -4.125 13.836 16.734 1 92.5 71 THR A O 1
ATOM 562 N N . LEU A 1 72 ? -6.172 13.156 17.062 1 85.56 72 LEU A N 1
ATOM 563 C CA . LEU A 1 72 ? -6.684 14.391 16.469 1 85.56 72 LEU A CA 1
ATOM 564 C C . LEU A 1 72 ? -6.113 15.609 17.188 1 85.56 72 LEU A C 1
ATOM 566 O O . LEU A 1 72 ? -5.992 15.609 18.422 1 85.56 72 LEU A O 1
ATOM 570 N N . PRO A 1 73 ? -5.594 16.531 16.453 1 72.81 73 PRO A N 1
ATOM 571 C CA . PRO A 1 73 ? -5.098 17.719 17.125 1 72.81 73 PRO A CA 1
ATOM 572 C C . PRO A 1 73 ? -6.16 18.391 18 1 72.81 73 PRO A C 1
ATOM 574 O O . PRO A 1 73 ? -7.355 18.25 17.734 1 72.81 73 PRO A O 1
ATOM 577 N N . ARG A 1 74 ? -5.754 18.891 19.203 1 62.31 74 ARG A N 1
ATOM 578 C CA . ARG A 1 74 ? -6.543 19.422 20.312 1 62.31 74 ARG A CA 1
ATOM 579 C C . ARG A 1 74 ? -7.672 20.312 19.797 1 62.31 74 ARG A C 1
ATOM 581 O O . ARG A 1 74 ? -8.781 20.281 20.328 1 62.31 74 ARG A O 1
ATOM 588 N N . GLY A 1 75 ? -7.367 21.219 18.984 1 53.12 75 GLY A N 1
ATOM 589 C CA . GLY A 1 75 ? -8.586 21.953 18.656 1 53.12 75 GLY A CA 1
ATOM 590 C C . GLY A 1 75 ? -9.727 21.047 18.234 1 53.12 75 GLY A C 1
ATOM 591 O O . GLY A 1 75 ? -10.898 21.375 18.422 1 53.12 75 GLY A O 1
ATOM 592 N N . ALA A 1 76 ? -9.305 20 17.766 1 50.53 76 ALA A N 1
ATOM 593 C CA . ALA A 1 76 ? -10.32 19.047 17.328 1 50.53 76 ALA A CA 1
ATOM 594 C C . ALA A 1 76 ? -10.695 18.078 18.438 1 50.53 76 ALA A C 1
ATOM 596 O O . ALA A 1 76 ? -11.805 17.547 18.469 1 50.53 76 ALA A O 1
ATOM 597 N N . GLN A 1 77 ? -9.711 17.875 19.359 1 50.12 77 GLN A N 1
ATOM 598 C CA . GLN A 1 77 ? -9.961 16.953 20.453 1 50.12 77 GLN A CA 1
ATOM 599 C C . GLN A 1 77 ? -11.07 17.469 21.375 1 50.12 77 GLN A C 1
ATOM 601 O O . GLN A 1 77 ? -11.805 16.688 21.969 1 50.12 77 GLN A O 1
ATOM 606 N N . ASP A 1 78 ? -10.93 18.812 21.547 1 46.62 78 ASP A N 1
ATOM 607 C CA . ASP A 1 78 ? -12.055 19.281 22.359 1 46.62 78 ASP A CA 1
ATOM 608 C C . ASP A 1 78 ? -13.375 18.703 21.859 1 46.62 78 ASP A C 1
ATOM 610 O O . ASP A 1 78 ? -14.328 18.578 22.625 1 46.62 78 ASP A O 1
ATOM 614 N N . SER A 1 79 ? -13.266 18.344 20.641 1 44.34 79 SER A N 1
ATOM 615 C CA . SER A 1 79 ? -14.469 17.797 20.031 1 44.34 79 SER A CA 1
ATOM 616 C C . SER A 1 79 ? -14.688 16.344 20.453 1 44.34 79 SER A C 1
ATOM 618 O O . SER A 1 79 ? -15.75 15.773 20.188 1 44.34 79 SER A O 1
ATOM 620 N N . LEU A 1 80 ? -13.656 15.688 20.766 1 47.62 80 LEU A N 1
ATOM 621 C CA . LEU A 1 80 ? -13.969 14.359 21.281 1 47.62 80 LEU A CA 1
ATOM 622 C C . LEU A 1 80 ? -14.961 14.453 22.438 1 47.62 80 LEU A C 1
ATOM 624 O O . LEU A 1 80 ? -15.82 13.578 22.594 1 47.62 80 LEU A O 1
ATOM 628 N N . VAL A 1 81 ? -14.734 15.438 23.281 1 43.66 81 VAL A N 1
ATOM 629 C CA . VAL A 1 81 ? -15.734 15.672 24.328 1 43.66 81 VAL A CA 1
ATOM 630 C C . VAL A 1 81 ? -17.078 16.031 23.688 1 43.66 81 VAL A C 1
ATOM 632 O O . VAL A 1 81 ? -18.125 15.742 24.25 1 43.66 81 VAL A O 1
ATOM 635 N N . THR A 1 82 ? -17.031 16.719 22.609 1 42.06 82 THR A N 1
ATOM 636 C CA . THR A 1 82 ? -18.297 17.078 21.969 1 42.06 82 THR A CA 1
ATOM 637 C C . THR A 1 82 ? -18.875 15.906 21.203 1 42.06 82 THR A C 1
ATOM 639 O O . THR A 1 82 ? -19.828 16.078 20.422 1 42.06 82 THR A O 1
ATOM 642 N N . LEU A 1 83 ? -18.125 14.844 21.031 1 48.66 83 LEU A N 1
ATOM 643 C CA . LEU A 1 83 ? -18.797 13.672 20.484 1 48.66 83 LEU A CA 1
ATOM 644 C C . LEU A 1 83 ? -20.203 13.555 21.047 1 48.66 83 LEU A C 1
ATOM 646 O O . LEU A 1 83 ? -21.109 13.023 20.375 1 48.66 83 LEU A O 1
ATOM 650 N N . CYS A 1 84 ? -20.375 14.047 22.25 1 44.81 84 CYS A N 1
ATOM 651 C CA . CYS A 1 84 ? -21.688 13.992 22.891 1 44.81 84 CYS A CA 1
ATOM 652 C C . CYS A 1 84 ? -22.531 15.195 22.484 1 44.81 84 CYS A C 1
ATOM 654 O O . CYS A 1 84 ? -23.734 15.227 22.75 1 44.81 84 CYS A O 1
ATOM 656 N N . LYS A 1 85 ? -21.938 16.375 21.953 1 48.97 85 LYS A N 1
ATOM 657 C CA . LYS A 1 85 ? -22.766 17.453 21.438 1 48.97 85 LYS A CA 1
ATOM 658 C C . LYS A 1 85 ? -22.344 17.844 20.016 1 48.97 85 LYS A C 1
ATOM 660 O O . LYS A 1 85 ? -21.797 18.922 19.797 1 48.97 85 LYS A O 1
ATOM 665 N N . PRO A 1 86 ? -22.516 16.906 18.938 1 51.16 86 PRO A N 1
ATOM 666 C CA . PRO A 1 86 ? -22.078 17.047 17.547 1 51.16 86 PRO A CA 1
ATOM 667 C C . PRO A 1 86 ? -22.5 18.375 16.922 1 51.16 86 PRO A C 1
ATOM 669 O O . PRO A 1 86 ? -21.781 18.922 16.078 1 51.16 86 PRO A O 1
ATOM 672 N N . SER A 1 87 ? -23.75 18.922 17.25 1 51.97 87 SER A N 1
ATOM 673 C CA . SER A 1 87 ? -24.328 20.109 16.641 1 51.97 87 SER A CA 1
ATOM 674 C C . SER A 1 87 ? -23.469 21.344 16.891 1 51.97 87 SER A C 1
ATOM 676 O O . SER A 1 87 ? -23.547 22.328 16.156 1 51.97 87 SER A O 1
ATOM 678 N N . GLU A 1 88 ? -22.625 21.281 17.797 1 52 88 GLU A N 1
ATOM 679 C CA . GLU A 1 88 ? -21.938 22.516 18.172 1 52 88 GLU A CA 1
ATOM 680 C C . GLU A 1 88 ? -20.469 22.484 17.766 1 52 88 GLU A C 1
ATOM 682 O O . GLU A 1 88 ? -19.719 23.438 18.016 1 52 88 GLU A O 1
ATOM 687 N N . ASN A 1 89 ? -20.031 21.266 17.016 1 57.06 89 ASN A N 1
ATOM 688 C CA . ASN A 1 89 ? -18.609 21.25 16.688 1 57.06 89 ASN A CA 1
ATOM 689 C C . ASN A 1 89 ? -18.391 21.062 15.188 1 57.06 89 ASN A C 1
ATOM 691 O O . ASN A 1 89 ? -18.547 19.953 14.672 1 57.06 89 ASN A O 1
ATOM 695 N N . PRO A 1 90 ? -18.328 22.141 14.414 1 60.19 90 PRO A N 1
ATOM 696 C CA . PRO A 1 90 ? -18.062 22.062 12.977 1 60.19 90 PRO A CA 1
ATOM 697 C C . PRO A 1 90 ? -16.984 21.031 12.633 1 60.19 90 PRO A C 1
ATOM 699 O O . PRO A 1 90 ? -17.047 20.422 11.562 1 60.19 90 PRO A O 1
ATOM 702 N N . ALA A 1 91 ? -16.109 20.703 13.586 1 65.44 91 ALA A N 1
ATOM 703 C CA . ALA A 1 91 ? -15.047 19.75 13.312 1 65.44 91 ALA A CA 1
ATOM 704 C C . ALA A 1 91 ? -15.57 18.312 13.383 1 65.44 91 ALA A C 1
ATOM 706 O O . ALA A 1 91 ? -14.977 17.406 12.805 1 65.44 91 ALA A O 1
ATOM 707 N N . PHE A 1 92 ? -16.719 18.109 13.961 1 73.12 92 PHE A N 1
ATOM 708 C CA . PHE A 1 92 ? -17.281 16.766 14.094 1 73.12 92 PHE A CA 1
ATOM 709 C C . PHE A 1 92 ? -17.609 16.172 12.727 1 73.12 92 PHE A C 1
ATOM 711 O O . PHE A 1 92 ? -17.234 15.047 12.422 1 73.12 92 PHE A O 1
ATOM 718 N N . ASN A 1 93 ? -18.219 16.938 11.898 1 79.44 93 ASN A N 1
ATOM 719 C CA . ASN A 1 93 ? -18.719 16.453 10.617 1 79.44 93 ASN A CA 1
ATOM 720 C C . ASN A 1 93 ? -17.578 16.203 9.633 1 79.44 93 ASN A C 1
ATOM 722 O O . ASN A 1 93 ? -17.688 15.336 8.766 1 79.44 93 ASN A O 1
ATOM 726 N N . THR A 1 94 ? -16.5 16.844 9.875 1 85.19 94 THR A N 1
ATOM 727 C CA . THR A 1 94 ? -15.469 16.766 8.836 1 85.19 94 THR A CA 1
ATOM 728 C C . THR A 1 94 ? -14.289 15.914 9.312 1 85.19 94 THR A C 1
ATOM 730 O O . THR A 1 94 ? -13.414 15.555 8.516 1 85.19 94 THR A O 1
ATOM 733 N N . THR A 1 95 ? -14.242 15.57 10.492 1 87.5 95 THR A N 1
ATOM 734 C CA . THR A 1 95 ? -13.117 14.781 10.969 1 87.5 95 THR A CA 1
ATOM 735 C C . THR A 1 95 ? -13.602 13.547 11.727 1 87.5 95 THR A C 1
ATOM 737 O O . THR A 1 95 ? -13.445 12.422 11.266 1 87.5 95 THR A O 1
ATOM 740 N N . VAL A 1 96 ? -14.438 13.789 12.742 1 90.06 96 VAL A N 1
ATOM 741 C CA . VAL A 1 96 ? -14.836 12.68 13.602 1 90.06 96 VAL A CA 1
ATOM 742 C C . VAL A 1 96 ? -15.758 11.734 12.828 1 90.06 96 VAL A C 1
ATOM 744 O O . VAL A 1 96 ? -15.539 10.523 12.812 1 90.06 96 VAL A O 1
ATOM 747 N N . PHE A 1 97 ? -16.781 12.273 12.18 1 93.62 97 PHE A N 1
ATOM 748 C CA . PHE A 1 97 ? -17.75 11.453 11.461 1 93.62 97 PHE A CA 1
ATOM 749 C C . PHE A 1 97 ? -17.062 10.641 10.367 1 93.62 97 PHE A C 1
ATOM 751 O O . PHE A 1 97 ? -17.266 9.422 10.281 1 93.62 97 PHE A O 1
ATOM 758 N N . PRO A 1 98 ? -16.234 11.195 9.562 1 96.62 98 PRO A N 1
ATOM 759 C CA . PRO A 1 98 ? -15.539 10.391 8.555 1 96.62 98 PRO A CA 1
ATOM 760 C C . PRO A 1 98 ? -14.664 9.305 9.164 1 96.62 98 PRO A C 1
ATOM 762 O O . PRO A 1 98 ? -14.531 8.219 8.594 1 96.62 98 PRO A O 1
ATOM 765 N N . ILE A 1 99 ? -14.055 9.602 10.297 1 97 99 ILE A N 1
ATOM 766 C CA . ILE A 1 99 ? -13.242 8.57 10.945 1 97 99 ILE A CA 1
ATOM 767 C C . ILE A 1 99 ? -14.133 7.414 11.383 1 97 99 ILE A C 1
ATOM 769 O O . ILE A 1 99 ? -13.766 6.246 11.234 1 97 99 ILE A O 1
ATOM 773 N N . LEU A 1 100 ? -15.305 7.738 11.867 1 97.06 100 LEU A N 1
ATOM 774 C CA . LEU A 1 100 ? -16.25 6.699 12.273 1 97.06 100 LEU A CA 1
ATOM 775 C C . LEU A 1 100 ? -16.719 5.895 11.07 1 97.06 100 LEU A C 1
ATOM 777 O O . LEU A 1 100 ? -16.859 4.672 11.148 1 97.06 100 LEU A O 1
ATOM 781 N N . VAL A 1 101 ? -16.984 6.539 10 1 98.12 101 VAL A N 1
ATOM 782 C CA . VAL A 1 101 ? -17.375 5.867 8.766 1 98.12 101 VAL A CA 1
ATOM 783 C C . VAL A 1 101 ? -16.266 4.914 8.32 1 98.12 101 VAL A C 1
ATOM 785 O O . VAL A 1 101 ? -16.547 3.762 7.965 1 98.12 101 VAL A O 1
ATOM 788 N N . ALA A 1 102 ? -15.047 5.418 8.352 1 98.56 102 ALA A N 1
ATOM 789 C CA . ALA A 1 102 ? -13.914 4.574 7.984 1 98.56 102 ALA A CA 1
ATOM 790 C C . ALA A 1 102 ? -13.82 3.352 8.898 1 98.56 102 ALA A C 1
ATOM 792 O O . ALA A 1 102 ? -13.539 2.244 8.43 1 98.56 102 ALA A O 1
ATOM 793 N N . PHE A 1 103 ? -14.078 3.564 10.18 1 98.62 103 PHE A N 1
ATOM 794 C CA . PHE A 1 103 ? -14.016 2.473 11.141 1 98.62 103 PHE A CA 1
ATOM 795 C C . PHE A 1 103 ? -15.086 1.426 10.836 1 98.62 103 PHE A C 1
ATOM 797 O O . PHE A 1 103 ? -14.781 0.232 10.766 1 98.62 103 PHE A O 1
ATOM 804 N N . VAL A 1 104 ? -16.281 1.872 10.594 1 98.69 104 VAL A N 1
ATOM 805 C CA . VAL A 1 104 ? -17.406 0.962 10.422 1 98.69 104 VAL A CA 1
ATOM 806 C C . VAL A 1 104 ? -17.25 0.189 9.117 1 98.69 104 VAL A C 1
ATOM 808 O O . VAL A 1 104 ? -17.469 -1.025 9.078 1 98.69 104 VAL A O 1
ATOM 811 N N . THR A 1 105 ? -16.859 0.834 8.047 1 98.75 105 THR A N 1
ATOM 812 C CA . THR A 1 105 ? -16.734 0.165 6.758 1 98.75 105 THR A CA 1
ATOM 813 C C . THR A 1 105 ? -15.602 -0.851 6.781 1 98.75 105 THR A C 1
ATOM 815 O O . THR A 1 105 ? -15.742 -1.963 6.27 1 98.75 105 THR A O 1
ATOM 818 N N . SER A 1 106 ? -14.492 -0.483 7.406 1 98.69 106 SER A N 1
ATOM 819 C CA . SER A 1 106 ? -13.375 -1.415 7.469 1 98.69 106 SER A CA 1
ATOM 820 C C . SER A 1 106 ? -13.664 -2.57 8.422 1 98.69 106 SER A C 1
ATOM 822 O O . SER A 1 106 ? -13.297 -3.715 8.141 1 98.69 106 SER A O 1
ATOM 824 N N . ALA A 1 107 ? -14.328 -2.287 9.5 1 98.69 107 ALA A N 1
ATOM 825 C CA . ALA A 1 107 ? -14.703 -3.34 10.445 1 98.69 107 ALA A CA 1
ATOM 826 C C . ALA A 1 107 ? -15.703 -4.305 9.82 1 98.69 107 ALA A C 1
ATOM 828 O O . ALA A 1 107 ? -15.633 -5.516 10.047 1 98.69 107 ALA A O 1
ATOM 829 N N . ALA A 1 108 ? -16.656 -3.76 9.117 1 98.69 108 ALA A N 1
ATOM 830 C CA . ALA A 1 108 ? -17.609 -4.602 8.422 1 98.69 108 ALA A CA 1
ATOM 831 C C . ALA A 1 108 ? -16.922 -5.527 7.43 1 98.69 108 ALA A C 1
ATOM 833 O O . ALA A 1 108 ? -17.25 -6.711 7.336 1 98.69 108 ALA A O 1
ATOM 834 N N . ASN A 1 109 ? -15.977 -4.996 6.715 1 98.5 109 ASN A N 1
ATOM 835 C CA . ASN A 1 109 ? -15.203 -5.824 5.793 1 98.5 109 ASN A CA 1
ATOM 836 C C . ASN A 1 109 ? -14.375 -6.871 6.539 1 98.5 109 ASN A C 1
ATOM 838 O O . ASN A 1 109 ? -14.281 -8.016 6.105 1 98.5 109 ASN A O 1
ATOM 842 N N . MET A 1 110 ? -13.859 -6.504 7.598 1 98.12 110 MET A N 1
ATOM 843 C CA . MET A 1 110 ? -12.984 -7.383 8.367 1 98.12 110 MET A CA 1
ATOM 844 C C . MET A 1 110 ? -13.781 -8.5 9.031 1 98.12 110 MET A C 1
ATOM 846 O O . MET A 1 110 ? -13.367 -9.664 9.008 1 98.12 110 MET A O 1
ATOM 850 N N . LEU A 1 111 ? -14.922 -8.164 9.539 1 98.12 111 LEU A N 1
ATOM 851 C CA . LEU A 1 111 ? -15.57 -9.086 10.469 1 98.12 111 LEU A CA 1
ATOM 852 C C . LEU A 1 111 ? -16.75 -9.789 9.805 1 98.12 111 LEU A C 1
ATOM 854 O O . LEU A 1 111 ? -17.203 -10.828 10.289 1 98.12 111 LEU A O 1
ATOM 858 N N . VAL A 1 112 ? -17.281 -9.266 8.766 1 98.12 112 VAL A N 1
ATOM 859 C CA . VAL A 1 112 ? -18.5 -9.82 8.203 1 98.12 112 VAL A CA 1
ATOM 860 C C . VAL A 1 112 ? -18.281 -10.195 6.738 1 98.12 112 VAL A C 1
ATOM 862 O O . VAL A 1 112 ? -18.266 -11.383 6.391 1 98.12 112 VAL A O 1
ATOM 865 N N . VAL A 1 113 ? -17.906 -9.219 5.891 1 97.81 113 VAL A N 1
ATOM 866 C CA . VAL A 1 113 ? -17.859 -9.445 4.453 1 97.81 113 VAL A CA 1
ATOM 867 C C . VAL A 1 113 ? -16.656 -10.328 4.105 1 97.81 113 VAL A C 1
ATOM 869 O O . VAL A 1 113 ? -16.766 -11.234 3.275 1 97.81 113 VAL A O 1
ATOM 872 N N . GLY A 1 114 ? -15.547 -10.078 4.734 1 95.06 114 GLY A N 1
ATOM 873 C CA . GLY A 1 114 ? -14.359 -10.883 4.516 1 95.06 114 GLY A CA 1
ATOM 874 C C . GLY A 1 114 ? -14.586 -12.367 4.762 1 95.06 114 GLY A C 1
ATOM 875 O O . GLY A 1 114 ? -14.406 -13.18 3.857 1 95.06 114 GLY A O 1
ATOM 876 N N . PRO A 1 115 ? -15 -12.703 5.906 1 95.62 115 PRO A N 1
ATOM 877 C CA . PRO A 1 115 ? -15.273 -14.109 6.207 1 95.62 115 PRO A CA 1
ATOM 878 C C . PRO A 1 115 ? -16.328 -14.719 5.285 1 95.62 115 PRO A C 1
ATOM 880 O O . PRO A 1 115 ? -16.25 -15.906 4.965 1 95.62 115 PRO A O 1
ATOM 883 N N . MET A 1 116 ? -17.328 -13.922 4.859 1 96 116 MET A N 1
ATOM 884 C CA . MET A 1 116 ? -18.312 -14.398 3.893 1 96 116 MET A CA 1
ATOM 885 C C . MET A 1 116 ? -17.641 -14.781 2.576 1 96 116 MET A C 1
ATOM 887 O O . MET A 1 116 ? -17.922 -15.836 2.012 1 96 116 MET A O 1
ATOM 891 N N . ALA A 1 117 ? -16.766 -13.953 2.078 1 94.44 117 ALA A N 1
ATOM 892 C CA . ALA A 1 117 ? -16.016 -14.25 0.865 1 94.44 117 ALA A CA 1
ATOM 893 C C . ALA A 1 117 ? -15.125 -15.477 1.061 1 94.44 117 ALA A C 1
ATOM 895 O O . ALA A 1 117 ? -15.023 -16.328 0.174 1 94.44 117 ALA A O 1
ATOM 896 N N . GLY A 1 118 ? -14.539 -15.562 2.207 1 92.62 118 GLY A N 1
ATOM 897 C CA . GLY A 1 118 ? -13.688 -16.703 2.527 1 92.62 118 GLY A CA 1
ATOM 898 C C . GLY A 1 118 ? -14.422 -18.031 2.488 1 92.62 118 GLY A C 1
ATOM 899 O O . GLY A 1 118 ? -13.898 -19.016 1.991 1 92.62 118 GLY A O 1
ATOM 900 N N . ARG A 1 119 ? -15.586 -18.031 2.973 1 93.94 119 ARG A N 1
ATOM 901 C CA . ARG A 1 119 ? -16.391 -19.234 2.953 1 93.94 119 ARG A CA 1
ATOM 902 C C . ARG A 1 119 ? -16.719 -19.656 1.524 1 93.94 119 ARG A C 1
ATOM 904 O O . ARG A 1 119 ? -16.719 -20.844 1.205 1 93.94 119 ARG A O 1
ATOM 911 N N . MET A 1 120 ? -16.984 -18.719 0.718 1 93.94 120 MET A N 1
ATOM 912 C CA . MET A 1 120 ? -17.266 -19.016 -0.683 1 93.94 120 MET A CA 1
ATOM 913 C C . MET A 1 120 ? -16.047 -19.594 -1.376 1 93.94 120 MET A C 1
ATOM 915 O O . MET A 1 120 ? -16.156 -20.531 -2.176 1 93.94 120 MET A O 1
ATOM 919 N N . MET A 1 121 ? -14.891 -19.094 -1.065 1 91 121 MET A N 1
ATOM 920 C CA . MET A 1 121 ? -13.648 -19.594 -1.646 1 91 121 MET A CA 1
ATOM 921 C C . MET A 1 121 ? -13.352 -21 -1.168 1 91 121 MET A C 1
ATOM 923 O O . MET A 1 121 ? -12.844 -21.828 -1.931 1 91 121 MET A O 1
ATOM 927 N N . GLU A 1 122 ? -13.68 -21.219 0.057 1 92.19 122 GLU A N 1
ATOM 928 C CA . GLU A 1 122 ? -13.5 -22.562 0.597 1 92.19 122 GLU A CA 1
ATOM 929 C C . GLU A 1 122 ? -14.43 -23.562 -0.095 1 92.19 122 GLU A C 1
ATOM 931 O O . GLU A 1 122 ? -14.016 -24.672 -0.426 1 92.19 122 GLU A O 1
ATOM 936 N N . LYS A 1 123 ? -15.617 -23.172 -0.302 1 93.88 123 LYS A N 1
ATOM 937 C CA . LYS A 1 123 ? -16.562 -24.031 -1.021 1 93.88 123 LYS A CA 1
ATOM 938 C C . LYS A 1 123 ? -16.094 -24.281 -2.449 1 93.88 123 LYS A C 1
ATOM 940 O O . LYS A 1 123 ? -16.188 -25.406 -2.945 1 93.88 123 LYS A O 1
ATOM 945 N N . ARG A 1 124 ? -15.656 -23.25 -3.043 1 92.12 124 ARG A N 1
ATOM 946 C CA . ARG A 1 124 ? -15.141 -23.375 -4.402 1 92.12 124 ARG A CA 1
ATOM 947 C C . ARG A 1 124 ? -13.984 -24.359 -4.453 1 92.12 124 ARG A C 1
ATOM 949 O O . ARG A 1 124 ? -13.922 -25.219 -5.348 1 92.12 124 ARG A O 1
ATOM 956 N N . ARG A 1 125 ? -13.094 -24.281 -3.52 1 88.88 125 ARG A N 1
ATOM 957 C CA . ARG A 1 125 ? -11.945 -25.188 -3.436 1 88.88 125 ARG A CA 1
ATOM 958 C C . ARG A 1 125 ? -12.406 -26.641 -3.275 1 88.88 125 ARG A C 1
ATOM 960 O O . ARG A 1 125 ? -11.859 -27.531 -3.91 1 88.88 125 ARG A O 1
ATOM 967 N N . LYS A 1 126 ? -13.375 -26.844 -2.5 1 90.88 126 LYS A N 1
ATOM 968 C CA . LYS A 1 126 ? -13.898 -28.188 -2.264 1 90.88 126 LYS A CA 1
ATOM 969 C C . LYS A 1 126 ? -14.516 -28.766 -3.533 1 90.88 126 LYS A C 1
ATOM 971 O O . LYS A 1 126 ? -14.312 -29.938 -3.85 1 90.88 126 LYS A O 1
ATOM 976 N N . VAL A 1 127 ? -15.234 -27.969 -4.234 1 91.81 127 VAL A N 1
ATOM 977 C CA . VAL A 1 127 ? -15.859 -28.422 -5.477 1 91.81 127 VAL A CA 1
ATOM 978 C C . VAL A 1 127 ? -14.773 -28.781 -6.492 1 91.81 127 VAL A C 1
ATOM 980 O O . VAL A 1 127 ? -14.867 -29.797 -7.176 1 91.81 127 VAL A O 1
ATOM 983 N N . LEU A 1 128 ? -13.742 -27.953 -6.559 1 88.44 128 LEU A N 1
ATOM 984 C CA . LEU A 1 128 ? -12.641 -28.219 -7.48 1 88.44 128 LEU A CA 1
ATOM 985 C C . LEU A 1 128 ? -11.914 -29.5 -7.117 1 88.44 128 LEU A C 1
ATOM 987 O O . LEU A 1 128 ? -11.523 -30.266 -7.996 1 88.44 128 LEU A O 1
ATOM 991 N N . GLU A 1 129 ? -11.766 -29.75 -5.852 1 88.19 129 GLU A N 1
ATOM 992 C CA . GLU A 1 129 ? -11.125 -30.969 -5.379 1 88.19 129 GLU A CA 1
ATOM 993 C C . GLU A 1 129 ? -11.969 -32.188 -5.711 1 88.19 129 GLU A C 1
ATOM 995 O O . GLU A 1 129 ? -11.438 -33.25 -6.098 1 88.19 129 GLU A O 1
ATOM 1000 N N . GLU A 1 130 ? -13.211 -32.062 -5.613 1 87.19 130 GLU A N 1
ATOM 1001 C CA . GLU A 1 130 ? -14.125 -33.156 -5.938 1 87.19 130 GLU A CA 1
ATOM 1002 C C . GLU A 1 130 ? -14.102 -33.469 -7.43 1 87.19 130 GLU A C 1
ATOM 1004 O O . GLU A 1 130 ? -14.18 -34.625 -7.824 1 87.19 130 GLU A O 1
ATOM 1009 N N . LEU A 1 131 ? -13.984 -32.469 -8.188 1 87.44 131 LEU A N 1
ATOM 1010 C CA . LEU A 1 131 ? -13.945 -32.656 -9.641 1 87.44 131 LEU A CA 1
ATOM 1011 C C . LEU A 1 131 ? -12.633 -33.312 -10.07 1 87.44 131 LEU A C 1
ATOM 1013 O O . LEU A 1 131 ? -12.609 -34.062 -11.039 1 87.44 131 LEU A O 1
ATOM 1017 N N . GLU A 1 132 ? -11.594 -33.031 -9.445 1 82.44 132 GLU A N 1
ATOM 1018 C CA . GLU A 1 132 ? -10.281 -33.594 -9.766 1 82.44 132 GLU A CA 1
ATOM 1019 C C . GLU A 1 132 ? -10.203 -35.062 -9.367 1 82.44 132 GLU A C 1
ATOM 1021 O O . GLU A 1 132 ? -9.555 -35.875 -10.055 1 82.44 132 GLU A O 1
ATOM 1026 N N . LYS A 1 133 ? -10.68 -35.562 -8.242 1 80 133 LYS A N 1
ATOM 1027 C CA . LYS A 1 133 ? -10.648 -36.969 -7.785 1 80 133 LYS A CA 1
ATOM 1028 C C . LYS A 1 133 ? -11.523 -37.844 -8.664 1 80 133 LYS A C 1
ATOM 1030 O O . LYS A 1 133 ? -11.312 -39.062 -8.734 1 80 133 LYS A O 1
ATOM 1035 N N . GLY A 1 134 ? -12.047 -37.594 -9.711 1 65.94 134 GLY A N 1
ATOM 1036 C CA . GLY A 1 134 ? -12.844 -38.406 -10.609 1 65.94 134 GLY A CA 1
ATOM 1037 C C . GLY A 1 134 ? -14.062 -39 -9.945 1 65.94 134 GLY A C 1
ATOM 1038 O O . GLY A 1 134 ? -14.188 -38.969 -8.719 1 65.94 134 GLY A O 1
ATOM 1039 N N . VAL A 1 135 ? -15.18 -39.375 -10.766 1 56.06 135 VAL A N 1
ATOM 1040 C CA . VAL A 1 135 ? -16.547 -39.844 -10.531 1 56.06 135 VAL A CA 1
ATOM 1041 C C . VAL A 1 135 ? -16.516 -41.188 -9.805 1 56.06 135 VAL A C 1
ATOM 1043 O O . VAL A 1 135 ? -17.453 -42 -9.93 1 56.06 135 VAL A O 1
ATOM 1046 N N . ASP A 1 136 ? -15.578 -41.875 -9.461 1 47.53 136 ASP A N 1
ATOM 1047 C CA . ASP A 1 136 ? -16.266 -43 -8.844 1 47.53 136 ASP A CA 1
ATOM 1048 C C . ASP A 1 136 ? -17.047 -42.562 -7.609 1 47.53 136 ASP A C 1
ATOM 1050 O O . ASP A 1 136 ? -16.469 -42.219 -6.582 1 47.53 136 ASP A O 1
ATOM 1054 N N . GLY A 1 137 ? -18.484 -42.031 -7.793 1 58.94 137 GLY A N 1
ATOM 1055 C CA . GLY A 1 137 ? -19.547 -41.719 -6.855 1 58.94 137 GLY A CA 1
ATOM 1056 C C . GLY A 1 137 ? -19.672 -40.25 -6.512 1 58.94 137 GLY A C 1
ATOM 1057 O O . GLY A 1 137 ? -20.531 -39.875 -5.723 1 58.94 137 GLY A O 1
ATOM 1058 N N . GLY A 1 138 ? -18.828 -39.312 -7.07 1 59.94 138 GLY A N 1
ATOM 1059 C CA . GLY A 1 138 ? -18.844 -37.906 -6.711 1 59.94 138 GLY A CA 1
ATOM 1060 C C . GLY A 1 138 ? -19.609 -37.031 -7.691 1 59.94 138 GLY A C 1
ATOM 1061 O O . GLY A 1 138 ? -20.438 -37.562 -8.453 1 59.94 138 GLY A O 1
ATOM 1062 N N . VAL A 1 139 ? -19.516 -35.594 -7.641 1 68.38 139 VAL A N 1
ATOM 1063 C CA . VAL A 1 139 ? -20.25 -34.625 -8.414 1 68.38 139 VAL A CA 1
ATOM 1064 C C . VAL A 1 139 ? -19.891 -34.719 -9.891 1 68.38 139 VAL A C 1
ATOM 1066 O O . VAL A 1 139 ? -18.719 -34.875 -10.234 1 68.38 139 VAL A O 1
ATOM 1069 N N . THR A 1 140 ? -20.938 -35.031 -10.742 1 80.19 140 THR A N 1
ATOM 1070 C CA . THR A 1 140 ? -20.719 -35.031 -12.188 1 80.19 140 THR A CA 1
ATOM 1071 C C . THR A 1 140 ? -20.078 -33.719 -12.641 1 80.19 140 THR A C 1
ATOM 1073 O O . THR A 1 140 ? -20.188 -32.719 -11.953 1 80.19 140 THR A O 1
ATOM 1076 N N . LYS A 1 141 ? -19.219 -33.781 -13.641 1 86.38 141 LYS A N 1
ATOM 1077 C CA . LYS A 1 141 ? -18.594 -32.594 -14.219 1 86.38 141 LYS A CA 1
ATOM 1078 C C . LYS A 1 141 ? -19.609 -31.484 -14.469 1 86.38 141 LYS A C 1
ATOM 1080 O O . LYS A 1 141 ? -19.328 -30.312 -14.211 1 86.38 141 LYS A O 1
ATOM 1085 N N . GLU A 1 142 ? -20.781 -31.875 -14.938 1 89 142 GLU A N 1
ATOM 1086 C CA . GLU A 1 142 ? -21.828 -30.906 -15.227 1 89 142 GLU A CA 1
ATOM 1087 C C . GLU A 1 142 ? -22.312 -30.219 -13.953 1 89 142 GLU A C 1
ATOM 1089 O O . GLU A 1 142 ? -22.438 -29 -13.906 1 89 142 GLU A O 1
ATOM 1094 N N . LEU A 1 143 ? -22.578 -30.953 -13 1 89 143 LEU A N 1
ATOM 1095 C CA . LEU A 1 143 ? -23.047 -30.406 -11.727 1 89 143 LEU A CA 1
ATOM 1096 C C . LEU A 1 143 ? -21.969 -29.578 -11.055 1 89 143 LEU A C 1
ATOM 1098 O O . LEU A 1 143 ? -22.25 -28.531 -10.477 1 89 143 LEU A O 1
ATOM 1102 N N . GLY A 1 144 ? -20.781 -30.047 -11.141 1 90.5 144 GLY A N 1
ATOM 1103 C CA . GLY A 1 144 ? -19.656 -29.297 -10.594 1 90.5 144 GLY A CA 1
ATOM 1104 C C . GLY A 1 144 ? -19.484 -27.938 -11.234 1 90.5 144 GLY A C 1
ATOM 1105 O O . GLY A 1 144 ? -19.281 -26.938 -10.539 1 90.5 144 GLY A O 1
ATOM 1106 N N . ASN A 1 145 ? -19.562 -27.969 -12.508 1 91.19 145 ASN A N 1
ATOM 1107 C CA . ASN A 1 145 ? -19.422 -26.719 -13.234 1 91.19 145 ASN A CA 1
ATOM 1108 C C . ASN A 1 145 ? -20.547 -25.75 -12.891 1 91.19 145 ASN A C 1
ATOM 1110 O O . ASN A 1 145 ? -20.328 -24.531 -12.797 1 91.19 145 ASN A O 1
ATOM 1114 N N . LYS A 1 146 ? -21.688 -26.219 -12.797 1 93.81 146 LYS A N 1
ATOM 1115 C CA . LYS A 1 146 ? -22.812 -25.391 -12.406 1 93.81 146 LYS A CA 1
ATOM 1116 C C . LYS A 1 146 ? -22.609 -24.812 -11.008 1 93.81 146 LYS A C 1
ATOM 1118 O O . LYS A 1 146 ? -22.859 -23.625 -10.781 1 93.81 146 LYS A O 1
ATOM 1123 N N . LYS A 1 147 ? -22.172 -25.594 -10.094 1 94.19 147 LYS A N 1
ATOM 1124 C CA . LYS A 1 147 ? -21.891 -25.141 -8.734 1 94.19 147 LYS A CA 1
ATOM 1125 C C . LYS A 1 147 ? -20.797 -24.062 -8.727 1 94.19 147 LYS A C 1
ATOM 1127 O O . LYS A 1 147 ? -20.906 -23.078 -8 1 94.19 147 LYS A O 1
ATOM 1132 N N . LEU A 1 148 ? -19.797 -24.312 -9.531 1 94.25 148 LEU A N 1
ATOM 1133 C CA . LEU A 1 148 ? -18.703 -23.344 -9.625 1 94.25 148 LEU A CA 1
ATOM 1134 C C . LEU A 1 148 ? -19.203 -22.016 -10.156 1 94.25 148 LEU A C 1
ATOM 1136 O O . LEU A 1 148 ? -18.781 -20.953 -9.68 1 94.25 148 LEU A O 1
ATOM 1140 N N . LYS A 1 149 ? -20.031 -22.047 -11.117 1 95.38 149 LYS A N 1
ATOM 1141 C CA . LYS A 1 149 ? -20.609 -20.844 -11.688 1 95.38 149 LYS A CA 1
ATOM 1142 C C . LYS A 1 149 ? -21.438 -20.078 -10.648 1 95.38 149 LYS A C 1
ATOM 1144 O O . LYS A 1 149 ? -21.344 -18.859 -10.539 1 95.38 149 LYS A O 1
ATOM 1149 N N . GLU A 1 150 ? -22.188 -20.75 -9.914 1 96 150 GLU A N 1
ATOM 1150 C CA . GLU A 1 150 ? -23.016 -20.156 -8.883 1 96 150 GLU A CA 1
ATOM 1151 C C . GLU A 1 150 ? -22.156 -19.531 -7.777 1 96 150 GLU A C 1
ATOM 1153 O O . GLU A 1 150 ? -22.453 -18.438 -7.293 1 96 150 GLU A O 1
ATOM 1158 N N . LEU A 1 151 ? -21.188 -20.266 -7.418 1 95.19 151 LEU A N 1
ATOM 1159 C CA . LEU A 1 151 ? -20.281 -19.766 -6.398 1 95.19 151 LEU A CA 1
ATOM 1160 C C . LEU A 1 151 ? -19.547 -18.531 -6.895 1 95.19 151 LEU A C 1
ATOM 1162 O O . LEU A 1 151 ? -19.297 -17.594 -6.129 1 95.19 151 LEU A O 1
ATOM 1166 N N . GLY A 1 152 ? -19.188 -18.531 -8.109 1 94.69 152 GLY A N 1
ATOM 1167 C CA . GLY A 1 152 ? -18.562 -17.375 -8.703 1 94.69 152 GLY A CA 1
ATOM 1168 C C . GLY A 1 152 ? -19.438 -16.125 -8.664 1 94.69 152 GLY A C 1
ATOM 1169 O O . GLY A 1 152 ? -18.969 -15.039 -8.352 1 94.69 152 GLY A O 1
ATOM 1170 N N . LYS A 1 153 ? -20.672 -16.312 -8.984 1 95.94 153 LYS A N 1
ATOM 1171 C CA . LYS A 1 153 ? -21.625 -15.211 -8.945 1 95.94 153 LYS A CA 1
ATOM 1172 C C . LYS A 1 153 ? -21.812 -14.695 -7.52 1 95.94 153 LYS A C 1
ATOM 1174 O O . LYS A 1 153 ? -21.844 -13.484 -7.289 1 95.94 153 LYS A O 1
ATOM 1179 N N . ALA A 1 154 ? -21.922 -15.602 -6.656 1 95.75 154 ALA A N 1
ATOM 1180 C CA . ALA A 1 154 ? -22.078 -15.234 -5.254 1 95.75 154 ALA A CA 1
ATOM 1181 C C . ALA A 1 154 ? -20.859 -14.484 -4.734 1 95.75 154 ALA A C 1
ATOM 1183 O O . ALA A 1 154 ? -21 -13.453 -4.059 1 95.75 154 ALA A O 1
ATOM 1184 N N . PHE A 1 155 ? -19.734 -15.023 -5.066 1 95 155 PHE A N 1
ATOM 1185 C CA . PHE A 1 155 ? -18.484 -14.359 -4.668 1 95 155 PHE A CA 1
ATOM 1186 C C . PHE A 1 155 ? -18.422 -12.961 -5.266 1 95 155 PHE A C 1
ATOM 1188 O O . PHE A 1 155 ? -18.031 -12.008 -4.586 1 95 155 PHE A O 1
ATOM 1195 N N . GLY A 1 156 ? -18.719 -12.812 -6.465 1 95 156 GLY A N 1
ATOM 1196 C CA . GLY A 1 156 ? -18.703 -11.508 -7.121 1 95 156 GLY A CA 1
ATOM 1197 C C . GLY A 1 156 ? -19.578 -10.484 -6.414 1 95 156 GLY A C 1
ATOM 1198 O O . GLY A 1 156 ? -19.188 -9.32 -6.289 1 95 156 GLY A O 1
ATOM 1199 N N . ARG A 1 157 ? -20.688 -10.906 -6.02 1 96.88 157 ARG A N 1
ATOM 1200 C CA . ARG A 1 157 ? -21.578 -10.016 -5.289 1 96.88 157 ARG A CA 1
ATOM 1201 C C . ARG A 1 157 ? -20.969 -9.594 -3.961 1 96.88 157 ARG A C 1
ATOM 1203 O O . ARG A 1 157 ? -20.969 -8.406 -3.623 1 96.88 157 ARG A O 1
ATOM 1210 N N . VAL A 1 158 ? -20.5 -10.539 -3.234 1 97 158 VAL A N 1
ATOM 1211 C CA . VAL A 1 158 ? -19.906 -10.266 -1.931 1 97 158 VAL A CA 1
ATOM 1212 C C . VAL A 1 158 ? -18.672 -9.383 -2.102 1 97 158 VAL A C 1
ATOM 1214 O O . VAL A 1 158 ? -18.484 -8.406 -1.372 1 97 158 VAL A O 1
ATOM 1217 N N . HIS A 1 159 ? -17.859 -9.695 -3.02 1 94.38 159 HIS A N 1
ATOM 1218 C CA . HIS A 1 159 ? -16.672 -8.898 -3.32 1 94.38 159 HIS A CA 1
ATOM 1219 C C . HIS A 1 159 ? -17.062 -7.477 -3.73 1 94.38 159 HIS A C 1
ATOM 1221 O O . HIS A 1 159 ? -16.375 -6.516 -3.371 1 94.38 159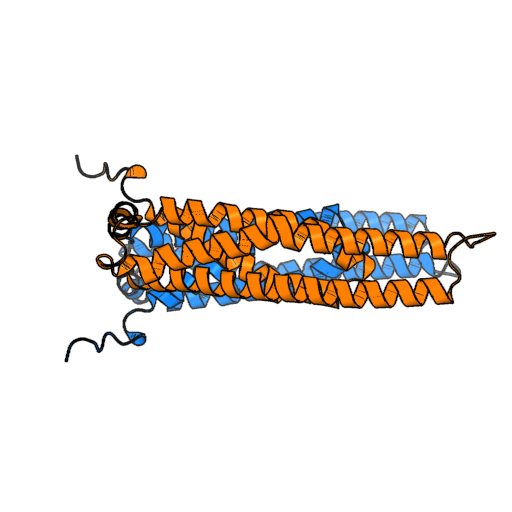 HIS A O 1
ATOM 1227 N N . GLY A 1 160 ? -18.078 -7.352 -4.508 1 96.44 160 GLY A N 1
ATOM 1228 C CA . GLY A 1 160 ? -18.594 -6.039 -4.871 1 96.44 160 GLY A CA 1
ATOM 1229 C C . GLY A 1 160 ? -18.984 -5.195 -3.67 1 96.44 160 GLY A C 1
ATOM 1230 O O . GLY A 1 160 ? -18.672 -4.004 -3.615 1 96.44 160 GLY A O 1
ATOM 1231 N N . ILE A 1 161 ? -19.688 -5.785 -2.758 1 98 161 ILE A N 1
ATOM 1232 C CA . ILE A 1 161 ? -20.062 -5.102 -1.525 1 98 161 ILE A CA 1
ATOM 1233 C C . ILE A 1 161 ? -18.812 -4.676 -0.766 1 98 161 ILE A C 1
ATOM 1235 O O . ILE A 1 161 ? -18.703 -3.539 -0.302 1 98 161 ILE A O 1
ATOM 1239 N N . SER A 1 162 ? -17.875 -5.574 -0.626 1 97.94 162 SER A N 1
ATOM 1240 C CA . SER A 1 162 ? -16.609 -5.273 0.026 1 97.94 162 SER A CA 1
ATOM 1241 C C . SER A 1 162 ? -15.922 -4.074 -0.623 1 97.94 162 SER A C 1
ATOM 1243 O O . SER A 1 162 ? -15.422 -3.189 0.072 1 97.94 162 SER A O 1
ATOM 1245 N N . THR A 1 163 ? -15.914 -4.055 -1.924 1 97.31 163 THR A N 1
ATOM 1246 C CA . THR A 1 163 ? -15.258 -3.002 -2.691 1 97.31 163 THR A CA 1
ATOM 1247 C C . THR A 1 163 ? -15.938 -1.655 -2.457 1 97.31 163 THR A C 1
ATOM 1249 O O . THR A 1 163 ? -15.266 -0.633 -2.307 1 97.31 163 THR A O 1
ATOM 1252 N N . VAL A 1 164 ? -17.219 -1.625 -2.412 1 98.25 164 VAL A N 1
ATOM 1253 C CA . VAL A 1 164 ? -17.969 -0.392 -2.174 1 98.25 164 VAL A CA 1
ATOM 1254 C C . VAL A 1 164 ? -17.688 0.112 -0.758 1 98.25 164 VAL A C 1
ATOM 1256 O O . VAL A 1 164 ? -17.406 1.297 -0.558 1 98.25 164 VAL A O 1
ATOM 1259 N N . LEU A 1 165 ? -17.75 -0.78 0.212 1 98.56 165 LEU A N 1
ATOM 1260 C CA . LEU A 1 165 ? -17.422 -0.413 1.587 1 98.56 165 LEU A CA 1
ATOM 1261 C C . LEU A 1 165 ? -16.016 0.151 1.684 1 98.56 165 LEU A C 1
ATOM 1263 O O . LEU A 1 165 ? -15.789 1.164 2.352 1 98.56 165 LEU A O 1
ATOM 1267 N N . ASN A 1 166 ? -15.133 -0.486 1.04 1 98.44 166 ASN A N 1
ATOM 1268 C CA . ASN A 1 166 ? -13.75 -0.027 1.037 1 98.44 166 ASN A CA 1
ATOM 1269 C C . ASN A 1 166 ? -13.617 1.361 0.417 1 98.44 166 ASN A C 1
ATOM 1271 O O . ASN A 1 166 ? -12.922 2.223 0.953 1 98.44 166 ASN A O 1
ATOM 1275 N N . LEU A 1 167 ? -14.297 1.571 -0.718 1 98.5 167 LEU A N 1
ATOM 1276 C CA . LEU A 1 167 ? -14.227 2.855 -1.408 1 98.5 167 LEU A CA 1
ATOM 1277 C C . LEU A 1 167 ? -14.789 3.973 -0.534 1 98.5 167 LEU A C 1
ATOM 1279 O O . LEU A 1 167 ? -14.219 5.066 -0.481 1 98.5 167 LEU A O 1
ATOM 1283 N N . VAL A 1 168 ? -15.867 3.709 0.098 1 98.69 168 VAL A N 1
ATOM 1284 C CA . VAL A 1 168 ? -16.438 4.676 1.033 1 98.69 168 VAL A CA 1
ATOM 1285 C C . VAL A 1 168 ? -15.414 4.988 2.129 1 98.69 168 VAL A C 1
ATOM 1287 O O . VAL A 1 168 ? -15.242 6.145 2.518 1 98.69 168 VAL A O 1
ATOM 1290 N N . GLY A 1 169 ? -14.742 3.951 2.654 1 98.56 169 GLY A N 1
ATOM 1291 C CA . GLY A 1 169 ? -13.688 4.133 3.645 1 98.56 169 GLY A CA 1
ATOM 1292 C C . GLY A 1 169 ? -12.539 4.992 3.148 1 98.56 169 GLY A C 1
ATOM 1293 O O . GLY A 1 169 ? -12.062 5.871 3.867 1 98.56 169 GLY A O 1
ATOM 1294 N N . VAL A 1 170 ? -12.109 4.77 1.947 1 98.62 170 VAL A N 1
ATOM 1295 C CA . VAL A 1 170 ? -11.031 5.539 1.333 1 98.62 170 VAL A CA 1
ATOM 1296 C C . VAL A 1 170 ? -11.422 7.016 1.271 1 98.62 170 VAL A C 1
ATOM 1298 O O . VAL A 1 170 ? -10.633 7.891 1.642 1 98.62 170 VAL A O 1
ATOM 1301 N N . VAL A 1 171 ? -12.602 7.277 0.78 1 98.5 171 VAL A N 1
ATOM 1302 C CA . VAL A 1 171 ? -13.078 8.648 0.652 1 98.5 171 VAL A CA 1
ATOM 1303 C C . VAL A 1 171 ? -13.156 9.297 2.031 1 98.5 171 VAL A C 1
ATOM 1305 O O . VAL A 1 171 ? -12.742 10.445 2.209 1 98.5 171 VAL A O 1
ATOM 1308 N N . ALA A 1 172 ? -13.648 8.555 2.986 1 98.44 172 ALA A N 1
ATOM 1309 C CA . ALA A 1 172 ? -13.781 9.062 4.348 1 98.44 172 ALA A CA 1
ATOM 1310 C C . ALA A 1 172 ? -12.414 9.461 4.914 1 98.44 172 ALA A C 1
ATOM 1312 O O . ALA A 1 172 ? -12.258 10.555 5.465 1 98.44 172 ALA A O 1
ATOM 1313 N N . VAL A 1 173 ? -11.453 8.578 4.797 1 98.44 173 VAL A N 1
ATOM 1314 C CA . VAL A 1 173 ? -10.117 8.875 5.301 1 98.44 173 VAL A CA 1
ATOM 1315 C C . VAL A 1 173 ? -9.516 10.039 4.516 1 98.44 173 VAL A C 1
ATOM 1317 O O . VAL A 1 173 ? -8.828 10.891 5.086 1 98.44 173 VAL A O 1
ATOM 1320 N N . GLY A 1 174 ? -9.758 10.047 3.219 1 98.31 174 GLY A N 1
ATOM 1321 C CA . GLY A 1 174 ? -9.32 11.172 2.41 1 98.31 174 GLY A CA 1
ATOM 1322 C C . GLY A 1 174 ? -9.867 12.5 2.889 1 98.31 174 GLY A C 1
ATOM 1323 O O . GLY A 1 174 ? -9.141 13.5 2.912 1 98.31 174 GLY A O 1
ATOM 1324 N N . VAL A 1 175 ? -11.141 12.562 3.244 1 97.12 175 VAL A N 1
ATOM 1325 C CA . VAL A 1 175 ? -11.773 13.766 3.764 1 97.12 175 VAL A CA 1
ATOM 1326 C C . VAL A 1 175 ? -11.078 14.211 5.047 1 97.12 175 VAL A C 1
ATOM 1328 O O . VAL A 1 175 ? -10.844 15.406 5.25 1 97.12 175 VAL A O 1
ATOM 1331 N N . VAL A 1 176 ? -10.758 13.258 5.891 1 95.5 176 VAL A N 1
ATOM 1332 C CA . VAL A 1 176 ? -10.039 13.57 7.121 1 95.5 176 VAL A CA 1
ATOM 1333 C C . VAL A 1 176 ? -8.711 14.242 6.789 1 95.5 176 VAL A C 1
ATOM 1335 O O . VAL A 1 176 ? -8.375 15.289 7.359 1 95.5 176 VAL A O 1
ATOM 1338 N N . GLY A 1 177 ? -7.973 13.617 5.871 1 95.88 177 GLY A N 1
ATOM 1339 C CA . GLY A 1 177 ? -6.707 14.211 5.465 1 95.88 177 GLY A CA 1
ATOM 1340 C C . GLY A 1 177 ? -6.855 15.602 4.875 1 95.88 177 GLY A C 1
ATOM 1341 O O . GLY A 1 177 ? -6.035 16.484 5.145 1 95.88 177 GLY A O 1
ATOM 1342 N N . TRP A 1 178 ? -7.871 15.766 4.066 1 94.88 178 TRP A N 1
ATOM 1343 C CA . TRP A 1 178 ? -8.141 17.062 3.455 1 94.88 178 TRP A CA 1
ATOM 1344 C C . TRP A 1 178 ? -8.398 18.125 4.52 1 94.88 178 TRP A C 1
ATOM 1346 O O . TRP A 1 178 ? -7.836 19.219 4.461 1 94.88 178 TRP A O 1
ATOM 1356 N N . GLU A 1 179 ? -9.18 17.844 5.496 1 91.56 179 GLU A N 1
ATOM 1357 C CA . GLU A 1 179 ? -9.547 18.797 6.547 1 91.56 179 GLU A CA 1
ATOM 1358 C C . GLU A 1 179 ? -8.352 19.125 7.43 1 91.56 179 GLU A C 1
ATOM 1360 O O . GLU A 1 179 ? -8.164 20.281 7.812 1 91.56 179 GLU A O 1
ATOM 1365 N N . VAL A 1 180 ? -7.629 18.125 7.746 1 90.75 180 VAL A N 1
ATOM 1366 C CA . VAL A 1 180 ? -6.426 18.359 8.539 1 90.75 180 VAL A CA 1
ATOM 1367 C C . VAL A 1 180 ? -5.449 19.234 7.766 1 90.75 180 VAL A C 1
ATOM 1369 O O . VAL A 1 180 ? -4.797 20.109 8.344 1 90.75 180 VAL A O 1
ATOM 1372 N N . GLY A 1 181 ? -5.336 19 6.469 1 91.44 181 GLY A N 1
ATOM 1373 C CA . GLY A 1 181 ? -4.453 19.781 5.613 1 91.44 181 GLY A CA 1
ATOM 1374 C C . GLY A 1 181 ? -4.82 21.25 5.57 1 91.44 181 GLY A C 1
ATOM 1375 O O . GLY A 1 181 ? -3.951 22.109 5.387 1 91.44 181 GLY A O 1
ATOM 1376 N N . LYS A 1 182 ? -6.07 21.578 5.762 1 88.25 182 LYS A N 1
ATOM 1377 C CA . LYS A 1 182 ? -6.516 22.969 5.773 1 88.25 182 LYS A CA 1
ATOM 1378 C C . LYS A 1 182 ? -5.934 23.719 6.965 1 88.25 182 LYS A C 1
ATOM 1380 O O . LYS A 1 182 ? -5.891 24.953 6.965 1 88.25 182 LYS A O 1
ATOM 1385 N N . ARG A 1 183 ? -5.504 22.984 7.887 1 83.81 183 ARG A N 1
ATOM 1386 C CA . ARG A 1 183 ? -5.004 23.594 9.117 1 83.81 183 ARG A CA 1
ATOM 1387 C C . ARG A 1 183 ? -3.512 23.891 9.016 1 83.81 183 ARG A C 1
ATOM 1389 O O . ARG A 1 183 ? -2.924 24.469 9.938 1 83.81 183 ARG A O 1
ATOM 1396 N N . LEU A 1 184 ? -2.988 23.469 7.914 1 80.38 184 LEU A N 1
ATOM 1397 C CA . LEU A 1 184 ? -1.569 23.734 7.699 1 80.38 184 LEU A CA 1
ATOM 1398 C C . LEU A 1 184 ? -1.356 25.141 7.137 1 80.38 184 LEU A C 1
ATOM 1400 O O . LEU A 1 184 ? -2.049 25.547 6.203 1 80.38 184 LEU A O 1
ATOM 1404 N N . HIS A 1 185 ? -0.783 26.047 7.914 1 67.19 185 HIS A N 1
ATOM 1405 C CA . HIS A 1 185 ? -0.47 27.406 7.473 1 67.19 185 HIS A CA 1
ATOM 1406 C C . HIS A 1 185 ? 1.036 27.609 7.359 1 67.19 185 HIS A C 1
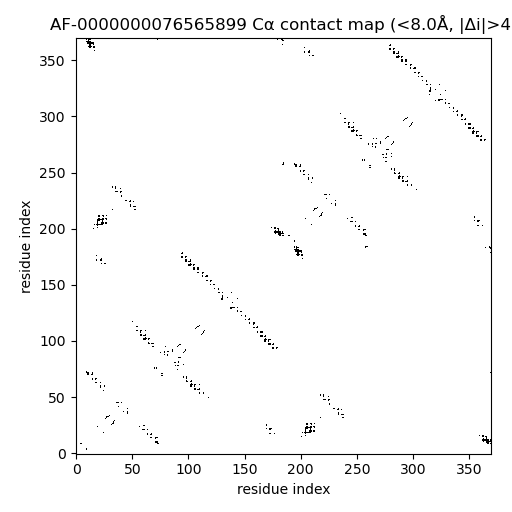ATOM 1408 O O . HIS A 1 185 ? 1.807 27.016 8.125 1 67.19 185 HIS A O 1
ATOM 1414 N N . MET B 1 1 ? -15.727 40.469 1.733 1 28.08 1 MET B N 1
ATOM 1415 C CA . MET B 1 1 ? -15.953 39.375 0.788 1 28.08 1 MET B CA 1
ATOM 1416 C C . MET B 1 1 ? -15.055 38.188 1.109 1 28.08 1 MET B C 1
ATOM 1418 O O . MET B 1 1 ? -13.859 38.188 0.807 1 28.08 1 MET B O 1
ATOM 1422 N N . PRO B 1 2 ? -14.938 37.5 2.256 1 35.81 2 PRO B N 1
ATOM 1423 C CA . PRO B 1 2 ? -14 36.844 3.152 1 35.81 2 PRO B CA 1
ATOM 1424 C C . PRO B 1 2 ? -13.57 35.469 2.637 1 35.81 2 PRO B C 1
ATOM 1426 O O . PRO B 1 2 ? -12.672 34.844 3.199 1 35.81 2 PRO B O 1
ATOM 1429 N N . PHE B 1 3 ? -14.523 34.75 1.985 1 38.34 3 PHE B N 1
ATOM 1430 C CA . PHE B 1 3 ? -14.422 33.344 1.62 1 38.34 3 PHE B CA 1
ATOM 1431 C C . PHE B 1 3 ? -13.266 33.125 0.656 1 38.34 3 PHE B C 1
ATOM 1433 O O . PHE B 1 3 ? -13.141 32.031 0.075 1 38.34 3 PHE B O 1
ATOM 1440 N N . THR B 1 4 ? -12.844 34.094 0.001 1 39.25 4 THR B N 1
ATOM 1441 C CA . THR B 1 4 ? -12.062 33.75 -1.188 1 39.25 4 THR B CA 1
ATOM 1442 C C . THR B 1 4 ? -10.805 33 -0.812 1 39.25 4 THR B C 1
ATOM 1444 O O . THR B 1 4 ? -9.695 33.5 -0.91 1 39.25 4 THR B O 1
ATOM 1447 N N . ASN B 1 5 ? -10.609 32.438 0.32 1 43.09 5 ASN B N 1
ATOM 1448 C CA . ASN B 1 5 ? -9.43 31.641 0.619 1 43.09 5 ASN B CA 1
ATOM 1449 C C . ASN B 1 5 ? -9.188 30.578 -0.445 1 43.09 5 ASN B C 1
ATOM 1451 O O . ASN B 1 5 ? -9.938 29.594 -0.538 1 43.09 5 ASN B O 1
ATOM 1455 N N . SER B 1 6 ? -8.914 30.906 -1.687 1 45.12 6 SER B N 1
ATOM 1456 C CA . SER B 1 6 ? -8.672 30.156 -2.918 1 45.12 6 SER B CA 1
ATOM 1457 C C . SER B 1 6 ? -7.898 28.875 -2.645 1 45.12 6 SER B C 1
ATOM 1459 O O . SER B 1 6 ? -7.066 28.828 -1.739 1 45.12 6 SER B O 1
ATOM 1461 N N . ILE B 1 7 ? -8.484 27.656 -2.943 1 49.91 7 ILE B N 1
ATOM 1462 C CA . ILE B 1 7 ? -7.77 26.391 -2.99 1 49.91 7 ILE B CA 1
ATOM 1463 C C . ILE B 1 7 ? -6.289 26.641 -3.283 1 49.91 7 ILE B C 1
ATOM 1465 O O . ILE B 1 7 ? -5.426 25.906 -2.812 1 49.91 7 ILE B O 1
ATOM 1469 N N . TYR B 1 8 ? -6.027 27.828 -4.043 1 53.44 8 TYR B N 1
ATOM 1470 C CA . TYR B 1 8 ? -4.688 28.203 -4.461 1 53.44 8 TYR B CA 1
ATOM 1471 C C . TYR B 1 8 ? -3.896 28.797 -3.297 1 53.44 8 TYR B C 1
ATOM 1473 O O . TYR B 1 8 ? -2.664 28.828 -3.326 1 53.44 8 TYR B O 1
ATOM 1481 N N . ASP B 1 9 ? -4.621 29.172 -2.232 1 62.75 9 ASP B N 1
ATOM 1482 C CA . ASP B 1 9 ? -3.893 29.891 -1.186 1 62.75 9 ASP B CA 1
ATOM 1483 C C . ASP B 1 9 ? -3.365 28.922 -0.13 1 62.75 9 ASP B C 1
ATOM 1485 O O . ASP B 1 9 ? -2.322 29.172 0.481 1 62.75 9 ASP B O 1
ATOM 1489 N N . ASN B 1 10 ? -4.09 27.734 -0.048 1 80.38 10 ASN B N 1
ATOM 1490 C CA . ASN B 1 10 ? -3.59 26.766 0.924 1 80.38 10 ASN B CA 1
ATOM 1491 C C . ASN B 1 10 ? -3.465 25.375 0.315 1 80.38 10 ASN B C 1
ATOM 1493 O O . ASN B 1 10 ? -4.469 24.688 0.107 1 80.38 10 ASN B O 1
ATOM 1497 N N . LEU B 1 11 ? -2.281 24.953 -0.099 1 89.62 11 LEU B N 1
ATOM 1498 C CA . LEU B 1 11 ? -2.021 23.656 -0.705 1 89.62 11 LEU B CA 1
ATOM 1499 C C . LEU B 1 11 ? -1.851 22.578 0.365 1 89.62 11 LEU B C 1
ATOM 1501 O O . LEU B 1 11 ? -1.45 21.453 0.063 1 89.62 11 LEU B O 1
ATOM 1505 N N . GLY B 1 12 ? -2.201 22.922 1.546 1 91 12 GLY B N 1
ATOM 1506 C CA . GLY B 1 12 ? -2.08 22.016 2.67 1 91 12 GLY B CA 1
ATOM 1507 C C . GLY B 1 12 ? -2.816 20.703 2.459 1 91 12 GLY B C 1
ATOM 1508 O O . GLY B 1 12 ? -2.252 19.625 2.658 1 91 12 GLY B O 1
ATOM 1509 N N . PRO B 1 13 ? -4.059 20.812 2.021 1 93.81 13 PRO B N 1
ATOM 1510 C CA . PRO B 1 13 ? -4.809 19.578 1.787 1 93.81 13 PRO B CA 1
ATOM 1511 C C . PRO B 1 13 ? -4.16 18.688 0.729 1 93.81 13 PRO B C 1
ATOM 1513 O O . PRO B 1 13 ? -4.035 17.469 0.928 1 93.81 13 PRO B O 1
ATOM 1516 N N . ALA B 1 14 ? -3.727 19.297 -0.347 1 95.56 14 ALA B N 1
ATOM 1517 C CA . ALA B 1 14 ? -3.055 18.516 -1.383 1 95.56 14 ALA B CA 1
ATOM 1518 C C . ALA B 1 14 ? -1.77 17.891 -0.85 1 95.56 14 ALA B C 1
ATOM 1520 O O . ALA B 1 14 ? -1.462 16.734 -1.16 1 95.56 14 ALA B O 1
ATOM 1521 N N . HIS B 1 15 ? -1.047 18.641 -0.061 1 95.12 15 HIS B N 1
ATOM 1522 C CA . HIS B 1 15 ? 0.204 18.141 0.504 1 95.12 15 HIS B CA 1
ATOM 1523 C C . HIS B 1 15 ? -0.031 16.922 1.372 1 95.12 15 HIS B C 1
ATOM 1525 O O . HIS B 1 15 ? 0.669 15.914 1.231 1 95.12 15 HIS B O 1
ATOM 1531 N N . ILE B 1 16 ? -1.04 16.953 2.17 1 96.19 16 ILE B N 1
ATOM 1532 C CA . ILE B 1 16 ? -1.313 15.875 3.102 1 96.19 16 ILE B CA 1
ATOM 1533 C C . ILE B 1 16 ? -1.759 14.633 2.332 1 96.19 16 ILE B C 1
ATOM 1535 O O . ILE B 1 16 ? -1.346 13.516 2.648 1 96.19 16 ILE B O 1
ATOM 1539 N N . LEU B 1 17 ? -2.545 14.82 1.328 1 98.25 17 LEU B N 1
ATOM 1540 C CA . LEU B 1 17 ? -3.016 13.68 0.548 1 98.25 17 LEU B CA 1
ATOM 1541 C C . LEU B 1 17 ? -1.87 13.047 -0.232 1 98.25 17 LEU B C 1
ATOM 1543 O O . LEU B 1 17 ? -1.768 11.82 -0.304 1 98.25 17 LEU B O 1
ATOM 1547 N N . ILE B 1 18 ? -1.005 13.852 -0.789 1 98.31 18 ILE B N 1
ATOM 1548 C CA . ILE B 1 18 ? 0.142 13.344 -1.534 1 98.31 18 ILE B CA 1
ATOM 1549 C C . ILE B 1 18 ? 1.104 12.633 -0.582 1 98.31 18 ILE B C 1
ATOM 1551 O O . ILE B 1 18 ? 1.609 11.555 -0.89 1 98.31 18 ILE B O 1
ATOM 1555 N N . PHE B 1 19 ? 1.355 13.281 0.546 1 98.12 19 PHE B N 1
ATOM 1556 C CA . PHE B 1 19 ? 2.174 12.641 1.57 1 98.12 19 PHE B CA 1
ATOM 1557 C C . PHE B 1 19 ? 1.605 11.281 1.944 1 98.12 19 PHE B C 1
ATOM 1559 O O . PHE B 1 19 ? 2.34 10.289 2 1 98.12 19 PHE B O 1
ATOM 1566 N N . GLY B 1 20 ? 0.335 11.203 2.209 1 98.75 20 GLY B N 1
ATOM 1567 C CA . GLY B 1 20 ? -0.302 9.961 2.6 1 98.75 20 GLY B CA 1
ATOM 1568 C C . GLY B 1 20 ? -0.177 8.867 1.55 1 98.75 20 GLY B C 1
ATOM 1569 O O . GLY B 1 20 ? 0.145 7.723 1.871 1 98.75 20 GLY B O 1
ATOM 1570 N N . ALA B 1 21 ? -0.473 9.25 0.315 1 98.56 21 ALA B N 1
ATOM 1571 C CA . ALA B 1 21 ? -0.375 8.281 -0.773 1 98.56 21 ALA B CA 1
ATOM 1572 C C . ALA B 1 21 ? 1.04 7.719 -0.88 1 98.56 21 ALA B C 1
ATOM 1574 O O . ALA B 1 21 ? 1.223 6.512 -1.062 1 98.56 21 ALA B O 1
ATOM 1575 N N . SER B 1 22 ? 2.004 8.586 -0.723 1 98.75 22 SER B N 1
ATOM 1576 C CA . SER B 1 22 ? 3.4 8.18 -0.85 1 98.75 22 SER B CA 1
ATOM 1577 C C . SER B 1 22 ? 3.848 7.344 0.345 1 98.75 22 SER B C 1
ATOM 1579 O O . SER B 1 22 ? 4.289 6.207 0.181 1 98.75 22 SER B O 1
ATOM 1581 N N . PHE B 1 23 ? 3.703 7.883 1.522 1 98.81 23 PHE B N 1
ATOM 1582 C CA . PHE B 1 23 ? 4.188 7.254 2.746 1 98.81 23 PHE B CA 1
ATOM 1583 C C . PHE B 1 23 ? 3.484 5.922 2.982 1 98.81 23 PHE B C 1
ATOM 1585 O O . PHE B 1 23 ? 4.137 4.91 3.244 1 98.81 23 PHE B O 1
ATOM 1592 N N . GLY B 1 24 ? 2.197 5.867 2.846 1 98.69 24 GLY B N 1
ATOM 1593 C CA . GLY B 1 24 ? 1.435 4.648 3.082 1 98.69 24 GLY B CA 1
ATOM 1594 C C . GLY B 1 24 ? 1.739 3.551 2.082 1 98.69 24 GLY B C 1
ATOM 1595 O O . GLY B 1 24 ? 1.768 2.371 2.436 1 98.69 24 GLY B O 1
ATOM 1596 N N . SER B 1 25 ? 1.881 3.965 0.849 1 98.62 25 SER B N 1
ATOM 1597 C CA . SER B 1 25 ? 2.23 2.949 -0.138 1 98.62 25 SER B CA 1
ATOM 1598 C C . SER B 1 25 ? 3.604 2.35 0.148 1 98.62 25 SER B C 1
ATOM 1600 O O . SER B 1 25 ? 3.826 1.159 -0.084 1 98.62 25 SER B O 1
ATOM 1602 N N . GLN B 1 26 ? 4.516 3.154 0.646 1 98.69 26 GLN B N 1
ATOM 1603 C CA . GLN B 1 26 ? 5.836 2.645 1 1 98.69 26 GLN B CA 1
ATOM 1604 C C . GLN B 1 26 ? 5.75 1.644 2.148 1 98.69 26 GLN B C 1
ATOM 1606 O O . GLN B 1 26 ? 6.324 0.555 2.074 1 98.69 26 GLN B O 1
ATOM 1611 N N . LEU B 1 27 ? 5.039 2.002 3.135 1 98.62 27 LEU B N 1
ATOM 1612 C CA . LEU B 1 27 ? 4.902 1.11 4.281 1 98.62 27 LEU B CA 1
ATOM 1613 C C . LEU B 1 27 ? 4.184 -0.177 3.887 1 98.62 27 LEU B C 1
ATOM 1615 O O . LEU B 1 27 ? 4.621 -1.271 4.25 1 98.62 27 LEU B O 1
ATOM 1619 N N . TYR B 1 28 ? 3.168 -0.008 3.148 1 98.69 28 TYR B N 1
ATOM 1620 C CA . TYR B 1 28 ? 2.336 -1.152 2.795 1 98.69 28 TYR B CA 1
ATOM 1621 C C . TYR B 1 28 ? 3.094 -2.125 1.9 1 98.69 28 TYR B C 1
ATOM 1623 O O . TYR B 1 28 ? 3.1 -3.332 2.15 1 98.69 28 TYR B O 1
ATOM 1631 N N . GLN B 1 29 ? 3.713 -1.633 0.897 1 98.5 29 GLN B N 1
ATOM 1632 C CA . GLN B 1 29 ? 4.449 -2.488 -0.027 1 98.5 29 GLN B CA 1
ATOM 1633 C C . GLN B 1 29 ? 5.652 -3.133 0.657 1 98.5 29 GLN B C 1
ATOM 1635 O O . GLN B 1 29 ? 5.941 -4.309 0.435 1 98.5 29 GLN B O 1
ATOM 1640 N N . SER B 1 30 ? 6.387 -2.404 1.498 1 98 30 SER B N 1
ATOM 1641 C CA . SER B 1 30 ? 7.645 -2.873 2.068 1 98 30 SER B CA 1
ATOM 1642 C C . SER B 1 30 ? 7.406 -3.83 3.23 1 98 30 SER B C 1
ATOM 1644 O O . SER B 1 30 ? 8.172 -4.773 3.434 1 98 30 SER B O 1
ATOM 1646 N N . PHE B 1 31 ? 6.297 -3.617 3.934 1 98.19 31 PHE B N 1
ATOM 1647 C CA . PHE B 1 31 ? 6.219 -4.355 5.188 1 98.19 31 PHE B CA 1
ATOM 1648 C C . PHE B 1 31 ? 4.973 -5.234 5.223 1 98.19 31 PHE B C 1
ATOM 1650 O O . PHE B 1 31 ? 4.797 -6.035 6.145 1 98.19 31 PHE B O 1
ATOM 1657 N N . ILE B 1 32 ? 4.074 -5.141 4.262 1 98.06 32 ILE B N 1
ATOM 1658 C CA . ILE B 1 32 ? 2.857 -5.945 4.297 1 98.06 32 ILE B CA 1
ATOM 1659 C C . ILE B 1 32 ? 2.693 -6.691 2.973 1 98.06 32 ILE B C 1
ATOM 1661 O O . ILE B 1 32 ? 2.904 -7.902 2.906 1 98.06 32 ILE B O 1
ATOM 1665 N N . SER B 1 33 ? 2.465 -5.961 1.914 1 98.31 33 SER B N 1
ATOM 1666 C CA . SER B 1 33 ? 2.154 -6.582 0.632 1 98.31 33 SER B CA 1
ATOM 1667 C C . SER B 1 33 ? 3.328 -7.414 0.124 1 98.31 33 SER B C 1
ATOM 1669 O O . SER B 1 33 ? 3.143 -8.547 -0.336 1 98.31 33 SER B O 1
ATOM 1671 N N . GLY B 1 34 ? 4.504 -6.852 0.206 1 97.44 34 GLY B N 1
ATOM 1672 C CA . GLY B 1 34 ? 5.684 -7.574 -0.237 1 97.44 34 GLY B CA 1
ATOM 1673 C C . GLY B 1 34 ? 5.914 -8.867 0.523 1 97.44 34 GLY B C 1
ATOM 1674 O O . GLY B 1 34 ? 5.957 -9.945 -0.073 1 97.44 34 GLY B O 1
ATOM 1675 N N . PRO B 1 35 ? 6.027 -8.781 1.804 1 98.06 35 PRO B N 1
ATOM 1676 C CA . PRO B 1 35 ? 6.258 -9.984 2.611 1 98.06 35 PRO B CA 1
ATOM 1677 C C . PRO B 1 35 ? 5.133 -11.008 2.482 1 98.06 35 PRO B C 1
ATOM 1679 O O . PRO B 1 35 ? 5.395 -12.211 2.43 1 98.06 35 PRO B O 1
ATOM 1682 N N . ILE B 1 36 ? 3.898 -10.609 2.354 1 98.25 36 ILE B N 1
ATOM 1683 C CA . ILE B 1 36 ? 2.793 -11.547 2.188 1 98.25 36 ILE B CA 1
ATOM 1684 C C . ILE B 1 36 ? 2.9 -12.242 0.832 1 98.25 36 ILE B C 1
ATOM 1686 O O . ILE B 1 36 ? 2.697 -13.453 0.729 1 98.25 36 ILE B O 1
ATOM 1690 N N . SER B 1 37 ? 3.205 -11.477 -0.19 1 98.38 37 SER B N 1
ATOM 1691 C CA . SER B 1 37 ? 3.375 -12.062 -1.518 1 98.38 37 SER B CA 1
ATOM 1692 C C . SER B 1 37 ? 4.496 -13.094 -1.529 1 98.38 37 SER B C 1
ATOM 1694 O O . SER B 1 37 ? 4.344 -14.172 -2.109 1 98.38 37 SER B O 1
ATOM 1696 N N . TYR B 1 38 ? 5.551 -12.812 -0.865 1 97.06 38 TYR B N 1
ATOM 1697 C CA . TYR B 1 38 ? 6.715 -13.688 -0.823 1 97.06 38 TYR B CA 1
ATOM 1698 C C . TYR B 1 38 ? 6.387 -15 -0.119 1 97.06 38 TYR B C 1
ATOM 1700 O O . TYR B 1 38 ? 6.809 -16.062 -0.561 1 97.06 38 TYR B O 1
ATOM 1708 N N . SER B 1 39 ? 5.605 -14.898 0.937 1 97.75 39 SER B N 1
ATOM 1709 C CA . SER B 1 39 ? 5.34 -16.094 1.737 1 97.75 39 SER B CA 1
ATOM 1710 C C . SER B 1 39 ? 4.184 -16.891 1.157 1 97.75 39 SER B C 1
ATOM 1712 O O . SER B 1 39 ? 4.012 -18.078 1.49 1 97.75 39 SER B O 1
ATOM 1714 N N . THR B 1 40 ? 3.438 -16.344 0.307 1 97.31 40 THR B N 1
ATOM 1715 C CA . THR B 1 40 ? 2.215 -17 -0.166 1 97.31 40 THR B CA 1
ATOM 1716 C C . THR B 1 40 ? 2.42 -17.578 -1.559 1 97.31 40 THR B C 1
ATOM 1718 O O . THR B 1 40 ? 1.921 -18.672 -1.856 1 97.31 40 THR B O 1
ATOM 1721 N N . LEU B 1 41 ? 3.215 -16.969 -2.418 1 96.94 41 LEU B N 1
ATOM 1722 C CA . LEU B 1 41 ? 3.324 -17.344 -3.82 1 96.94 41 LEU B CA 1
ATOM 1723 C C . LEU B 1 41 ? 4.574 -18.188 -4.059 1 96.94 41 LEU B C 1
ATOM 1725 O O . LEU B 1 41 ? 5.605 -17.969 -3.424 1 96.94 41 LEU B O 1
ATOM 1729 N N . PRO B 1 42 ? 4.449 -19.094 -5.062 1 95.19 42 PRO B N 1
ATOM 1730 C CA . PRO B 1 42 ? 5.695 -19.688 -5.539 1 95.19 42 PRO B CA 1
ATOM 1731 C C . PRO B 1 42 ? 6.68 -18.656 -6.082 1 95.19 42 PRO B C 1
ATOM 1733 O O . PRO B 1 42 ? 6.266 -17.625 -6.605 1 95.19 42 PRO B O 1
ATOM 1736 N N . ARG B 1 43 ? 7.906 -18.984 -6.051 1 91.5 43 ARG B N 1
ATOM 1737 C CA . ARG B 1 43 ? 8.992 -18.047 -6.344 1 91.5 43 ARG B CA 1
ATOM 1738 C C . ARG B 1 43 ? 8.828 -17.438 -7.73 1 91.5 43 ARG B C 1
ATOM 1740 O O . ARG B 1 43 ? 9.031 -16.234 -7.914 1 91.5 43 ARG B O 1
ATOM 1747 N N . GLN B 1 44 ? 8.539 -18.234 -8.68 1 90 44 GLN B N 1
ATOM 1748 C CA . GLN B 1 44 ? 8.414 -17.75 -10.047 1 90 44 GLN B CA 1
ATOM 1749 C C . GLN B 1 44 ? 7.281 -16.734 -10.164 1 90 44 GLN B C 1
ATOM 1751 O O . GLN B 1 44 ? 7.438 -15.688 -10.805 1 90 44 GLN B O 1
ATOM 1756 N N . GLN B 1 45 ? 6.121 -17.031 -9.547 1 93.88 45 GLN B N 1
ATOM 1757 C CA . GLN B 1 45 ? 4.977 -16.125 -9.594 1 93.88 45 GLN B CA 1
ATOM 1758 C C . GLN B 1 45 ? 5.242 -14.867 -8.781 1 93.88 45 GLN B C 1
ATOM 1760 O O . GLN B 1 45 ? 4.828 -13.773 -9.18 1 93.88 45 GLN B O 1
ATOM 1765 N N . PHE B 1 46 ? 5.891 -15.102 -7.668 1 95.88 46 PHE B N 1
ATOM 1766 C CA . PHE B 1 46 ? 6.289 -13.953 -6.855 1 95.88 46 PHE B CA 1
ATOM 1767 C C . PHE B 1 46 ? 7.176 -13.008 -7.652 1 95.88 46 PHE B C 1
ATOM 1769 O O . PHE B 1 46 ? 6.941 -11.797 -7.676 1 95.88 46 PHE B O 1
ATOM 1776 N N . SER B 1 47 ? 8.172 -13.562 -8.297 1 92.69 47 SER B N 1
ATOM 1777 C CA . SER B 1 47 ? 9.102 -12.75 -9.07 1 92.69 47 SER B CA 1
ATOM 1778 C C . SER B 1 47 ? 8.391 -12.016 -10.203 1 92.69 47 SER B C 1
ATOM 1780 O O . SER B 1 47 ? 8.672 -10.852 -10.469 1 92.69 47 SER B O 1
ATOM 1782 N N . HIS B 1 48 ? 7.559 -12.711 -10.828 1 93.56 48 HIS B N 1
ATOM 1783 C CA . HIS B 1 48 ? 6.801 -12.109 -11.914 1 93.56 48 HIS B CA 1
ATOM 1784 C C . HIS B 1 48 ? 5.938 -10.953 -11.414 1 93.56 48 HIS B C 1
ATOM 1786 O O . HIS B 1 48 ? 5.875 -9.898 -12.055 1 93.56 48 HIS B O 1
ATOM 1792 N N . LEU B 1 49 ? 5.273 -11.164 -10.328 1 96.88 49 LEU B N 1
ATOM 1793 C CA . LEU B 1 49 ? 4.449 -10.117 -9.727 1 96.88 49 LEU B CA 1
ATOM 1794 C C . LEU B 1 49 ? 5.297 -8.898 -9.367 1 96.88 49 LEU B C 1
ATOM 1796 O O . LEU B 1 49 ? 4.922 -7.766 -9.672 1 96.88 49 LEU B O 1
ATOM 1800 N N . GLN B 1 50 ? 6.438 -9.102 -8.727 1 95.44 50 GLN B N 1
ATOM 1801 C CA . GLN B 1 50 ? 7.297 -8 -8.312 1 95.44 50 GLN B CA 1
ATOM 1802 C C . GLN B 1 50 ? 7.84 -7.238 -9.523 1 95.44 50 GLN B C 1
ATOM 1804 O O . GLN B 1 50 ? 8.023 -6.023 -9.469 1 95.44 50 GLN B O 1
ATOM 1809 N N . ALA B 1 51 ? 8.133 -7.953 -10.602 1 93.56 51 ALA B N 1
ATOM 1810 C CA . ALA B 1 51 ? 8.648 -7.328 -11.82 1 93.56 51 ALA B CA 1
ATOM 1811 C C . ALA B 1 51 ? 7.633 -6.344 -12.398 1 93.56 51 ALA B C 1
ATOM 1813 O O . ALA B 1 51 ? 8.008 -5.383 -13.07 1 93.56 51 ALA B O 1
ATOM 1814 N N . ARG B 1 52 ? 6.406 -6.566 -12.141 1 95.62 52 ARG B N 1
ATOM 1815 C CA . ARG B 1 52 ? 5.363 -5.66 -12.617 1 95.62 52 ARG B CA 1
ATOM 1816 C C . ARG B 1 52 ? 5.082 -4.57 -11.586 1 95.62 52 ARG B C 1
ATOM 1818 O O . ARG B 1 52 ? 4.719 -3.447 -11.945 1 95.62 52 ARG B O 1
ATOM 1825 N N . THR B 1 53 ? 5.238 -4.855 -10.359 1 97.44 53 THR B N 1
ATOM 1826 C CA . THR B 1 53 ? 4.895 -3.975 -9.25 1 97.44 53 THR B CA 1
ATOM 1827 C C . THR B 1 53 ? 5.941 -2.873 -9.086 1 97.44 53 THR B C 1
ATOM 1829 O O . THR B 1 53 ? 5.598 -1.698 -8.953 1 97.44 53 THR B O 1
ATOM 1832 N N . PHE B 1 54 ? 7.207 -3.209 -9.188 1 96.62 54 PHE B N 1
ATOM 1833 C CA . PHE B 1 54 ? 8.289 -2.324 -8.773 1 96.62 54 PHE B CA 1
ATOM 1834 C C . PHE B 1 54 ? 8.352 -1.096 -9.68 1 96.62 54 PHE B C 1
ATOM 1836 O O . PHE B 1 54 ? 8.484 0.03 -9.188 1 96.62 54 PHE B O 1
ATOM 1843 N N . PRO B 1 55 ? 8.25 -1.241 -10.938 1 96.31 55 PRO B N 1
ATOM 1844 C CA . PRO B 1 55 ? 8.297 -0.036 -11.766 1 96.31 55 PRO B CA 1
ATOM 1845 C C . PRO B 1 55 ? 7.188 0.958 -11.43 1 96.31 55 PRO B C 1
ATOM 1847 O O . PRO B 1 55 ? 7.422 2.17 -11.414 1 96.31 55 PRO B O 1
ATOM 1850 N N . ILE B 1 56 ? 6.039 0.497 -11.18 1 97.81 56 ILE B N 1
ATOM 1851 C CA . ILE B 1 56 ? 4.902 1.354 -10.852 1 97.81 56 ILE B CA 1
ATOM 1852 C C . ILE B 1 56 ? 5.102 1.967 -9.461 1 97.81 56 ILE B C 1
ATOM 1854 O O . ILE B 1 56 ? 4.867 3.162 -9.266 1 97.81 56 ILE B O 1
ATOM 1858 N N . TYR B 1 57 ? 5.516 1.165 -8.547 1 98.38 57 TYR B N 1
ATOM 1859 C CA . TYR B 1 57 ? 5.758 1.595 -7.172 1 98.38 57 TYR B CA 1
ATOM 1860 C C . TYR B 1 57 ? 6.812 2.695 -7.121 1 98.38 57 TYR B C 1
ATOM 1862 O O . TYR B 1 57 ? 6.594 3.742 -6.508 1 98.38 57 TYR B O 1
ATOM 1870 N N . PHE B 1 58 ? 7.898 2.473 -7.773 1 98.5 58 PHE B N 1
ATOM 1871 C CA . PHE B 1 58 ? 8.984 3.445 -7.688 1 98.5 58 PHE B CA 1
ATOM 1872 C C . PHE B 1 58 ? 8.664 4.688 -8.516 1 98.5 58 PHE B C 1
ATOM 1874 O O . PHE B 1 58 ? 9.109 5.785 -8.188 1 98.5 58 PHE B O 1
ATOM 1881 N N . ALA B 1 59 ? 7.922 4.551 -9.547 1 98.44 59 ALA B N 1
ATOM 1882 C CA . ALA B 1 59 ? 7.441 5.734 -10.258 1 98.44 59 ALA B CA 1
ATOM 1883 C C . ALA B 1 59 ? 6.562 6.594 -9.359 1 98.44 59 ALA B C 1
ATOM 1885 O O . ALA B 1 59 ? 6.684 7.824 -9.352 1 98.44 59 ALA B O 1
ATOM 1886 N N . LEU B 1 60 ? 5.668 5.914 -8.672 1 98.56 60 LEU B N 1
ATOM 1887 C CA . LEU B 1 60 ? 4.805 6.617 -7.727 1 98.56 60 LEU B CA 1
ATOM 1888 C C . LEU B 1 60 ? 5.633 7.395 -6.711 1 98.56 60 LEU B C 1
ATOM 1890 O O . LEU B 1 60 ? 5.355 8.57 -6.445 1 98.56 60 LEU B O 1
ATOM 1894 N N . GLN B 1 61 ? 6.641 6.777 -6.176 1 98.69 61 GLN B N 1
ATOM 1895 C CA . GLN B 1 61 ? 7.473 7.414 -5.16 1 98.69 61 GLN B CA 1
ATOM 1896 C C . GLN B 1 61 ? 8.312 8.539 -5.762 1 98.69 61 GLN B C 1
ATOM 1898 O O . GLN B 1 61 ? 8.469 9.594 -5.152 1 98.69 61 GLN B O 1
ATOM 1903 N N . THR B 1 62 ? 8.828 8.289 -6.93 1 98.75 62 THR B N 1
ATOM 1904 C CA . THR B 1 62 ? 9.664 9.289 -7.59 1 98.75 62 THR B CA 1
ATOM 1905 C C . THR B 1 62 ? 8.836 10.523 -7.941 1 98.75 62 THR B C 1
ATOM 1907 O O . THR B 1 62 ? 9.305 11.656 -7.777 1 98.75 62 THR B O 1
ATOM 1910 N N . LEU B 1 63 ? 7.637 10.328 -8.383 1 98.44 63 LEU B N 1
ATOM 1911 C CA . LEU B 1 63 ? 6.793 11.438 -8.812 1 98.44 63 LEU B CA 1
ATOM 1912 C C . LEU B 1 63 ? 6.195 12.164 -7.609 1 98.44 63 LEU B C 1
ATOM 1914 O O . LEU B 1 63 ? 5.926 13.359 -7.672 1 98.44 63 LEU B O 1
ATOM 1918 N N . SER B 1 64 ? 5.977 11.492 -6.551 1 98.38 64 SER B N 1
ATOM 1919 C CA . SER B 1 64 ? 5.371 12.094 -5.367 1 98.38 64 SER B CA 1
ATOM 1920 C C . SER B 1 64 ? 6.309 13.109 -4.723 1 98.38 64 SER B C 1
ATOM 1922 O O . SER B 1 64 ? 5.859 14.094 -4.137 1 98.38 64 SER B O 1
ATOM 1924 N N . ALA B 1 65 ? 7.621 12.852 -4.848 1 97.56 65 ALA B N 1
ATOM 1925 C CA . ALA B 1 65 ? 8.586 13.703 -4.164 1 97.56 65 ALA B CA 1
ATOM 1926 C C . ALA B 1 65 ? 8.531 15.133 -4.688 1 97.56 65 ALA B C 1
ATOM 1928 O O . ALA B 1 65 ? 8.344 16.078 -3.918 1 97.56 65 ALA B O 1
ATOM 1929 N N . PRO B 1 66 ? 8.625 15.438 -5.973 1 96.94 66 PRO B N 1
ATOM 1930 C CA . PRO B 1 66 ? 8.484 16.828 -6.441 1 96.94 66 PRO B CA 1
ATOM 1931 C C . PRO B 1 66 ? 7.109 17.406 -6.152 1 96.94 66 PRO B C 1
ATOM 1933 O O . PRO B 1 66 ? 6.988 18.625 -5.926 1 96.94 66 PRO B O 1
ATOM 1936 N N . LEU B 1 67 ? 6.047 16.578 -6.148 1 97.12 67 LEU B N 1
ATOM 1937 C CA . LEU B 1 67 ? 4.715 17.078 -5.809 1 97.12 67 LEU B CA 1
ATOM 1938 C C . LEU B 1 67 ? 4.656 17.516 -4.352 1 97.12 67 LEU B C 1
ATOM 1940 O O . LEU B 1 67 ? 3.99 18.5 -4.027 1 97.12 67 LEU B O 1
ATOM 1944 N N . LEU B 1 68 ? 5.336 16.797 -3.506 1 96.19 68 LEU B N 1
ATOM 1945 C CA . LEU B 1 68 ? 5.434 17.203 -2.109 1 96.19 68 LEU B CA 1
ATOM 1946 C C . LEU B 1 68 ? 6.16 18.531 -1.986 1 96.19 68 LEU B C 1
ATOM 1948 O O . LEU B 1 68 ? 5.762 19.406 -1.199 1 96.19 68 LEU B O 1
ATOM 1952 N N . LEU B 1 69 ? 7.203 18.656 -2.74 1 92.69 69 LEU B N 1
ATOM 1953 C CA . LEU B 1 69 ? 7.953 19.906 -2.721 1 92.69 69 LEU B CA 1
ATOM 1954 C C . LEU B 1 69 ? 7.078 21.078 -3.17 1 92.69 69 LEU B C 1
ATOM 1956 O O . LEU B 1 69 ? 7.094 22.141 -2.551 1 92.69 69 LEU B O 1
ATOM 1960 N N . LEU B 1 70 ? 6.273 20.844 -4.168 1 92.19 70 LEU B N 1
ATOM 1961 C CA . LEU B 1 70 ? 5.453 21.891 -4.77 1 92.19 70 LEU B CA 1
ATOM 1962 C C . LEU B 1 70 ? 4.301 22.281 -3.846 1 92.19 70 LEU B C 1
ATOM 1964 O O . LEU B 1 70 ? 3.758 23.375 -3.951 1 92.19 70 LEU B O 1
ATOM 1968 N N . THR B 1 71 ? 3.932 21.422 -2.967 1 92.38 71 THR B N 1
ATOM 1969 C CA . THR B 1 71 ? 2.746 21.672 -2.154 1 92.38 71 THR B CA 1
ATOM 1970 C C . THR B 1 71 ? 3.135 22 -0.717 1 92.38 71 THR B C 1
ATOM 1972 O O . THR B 1 71 ? 2.271 22.141 0.151 1 92.38 71 THR B O 1
ATOM 1975 N N . LEU B 1 72 ? 4.355 22.156 -0.496 1 85.25 72 LEU B N 1
ATOM 1976 C CA . LEU B 1 72 ? 4.777 22.531 0.851 1 85.25 72 LEU B CA 1
ATOM 1977 C C . LEU B 1 72 ? 4.066 23.797 1.316 1 85.25 72 LEU B C 1
ATOM 1979 O O . LEU B 1 72 ? 3.887 24.734 0.538 1 85.25 72 LEU B O 1
ATOM 1983 N N . PRO B 1 73 ? 3.508 23.75 2.477 1 72.5 73 PRO B N 1
ATOM 1984 C CA . PRO B 1 73 ? 2.869 24.969 2.955 1 72.5 73 PRO B CA 1
ATOM 1985 C C . PRO B 1 73 ? 3.822 26.156 2.973 1 72.5 73 PRO B C 1
ATOM 1987 O O . PRO B 1 73 ? 5.039 25.984 3.082 1 72.5 73 PRO B O 1
ATOM 1990 N N . ARG B 1 74 ? 3.324 27.375 2.572 1 61.94 74 ARG B N 1
ATOM 1991 C CA . ARG B 1 74 ? 4.004 28.641 2.326 1 61.94 74 ARG B CA 1
ATOM 1992 C C . ARG B 1 74 ? 5.07 28.906 3.383 1 61.94 74 ARG B C 1
ATOM 1994 O O . ARG B 1 74 ? 6.148 29.406 3.07 1 61.94 74 ARG B O 1
ATOM 2001 N N . GLY B 1 75 ? 4.711 28.812 4.594 1 53.22 75 GLY B N 1
ATOM 2002 C CA . GLY B 1 75 ? 5.875 29.125 5.406 1 53.22 75 GLY B CA 1
ATOM 2003 C C . GLY B 1 75 ? 7.109 28.328 5.02 1 53.22 75 GLY B C 1
ATOM 2004 O O . GLY B 1 75 ? 8.234 28.797 5.18 1 53.22 75 GLY B O 1
ATOM 2005 N N . ALA B 1 76 ? 6.816 27.297 4.496 1 50.59 76 ALA B N 1
ATOM 2006 C CA . ALA B 1 76 ? 7.93 26.438 4.074 1 50.59 76 ALA B CA 1
ATOM 2007 C C . ALA B 1 76 ? 8.336 26.734 2.635 1 50.59 76 ALA B C 1
ATOM 2009 O O . ALA B 1 76 ? 9.484 26.531 2.246 1 50.59 76 ALA B O 1
ATOM 2010 N N . GLN B 1 77 ? 7.328 27.234 1.861 1 50.06 77 GLN B N 1
ATOM 2011 C CA . GLN B 1 77 ? 7.602 27.531 0.459 1 50.06 77 GLN B CA 1
ATOM 2012 C C . GLN B 1 77 ? 8.625 28.656 0.324 1 50.06 77 GLN B C 1
ATOM 2014 O O . GLN B 1 77 ? 9.398 28.688 -0.636 1 50.06 77 GLN B O 1
ATOM 2019 N N . ASP B 1 78 ? 8.367 29.625 1.235 1 46.78 78 ASP B N 1
ATOM 2020 C CA . ASP B 1 78 ? 9.406 30.641 1.118 1 46.78 78 ASP B CA 1
ATOM 2021 C C . ASP B 1 78 ? 10.789 30.016 1.06 1 46.78 78 ASP B C 1
ATOM 2023 O O . ASP B 1 78 ? 11.734 30.625 0.546 1 46.78 78 ASP B O 1
ATOM 2027 N N . SER B 1 79 ? 10.75 28.844 1.543 1 44.41 79 SER B N 1
ATOM 2028 C CA . SER B 1 79 ? 12.031 28.141 1.562 1 44.41 79 SER B CA 1
ATOM 2029 C C . SER B 1 79 ? 12.375 27.578 0.187 1 44.41 79 SER B C 1
ATOM 2031 O O . SER B 1 79 ? 13.484 27.094 -0.032 1 44.41 79 SER B O 1
ATOM 2033 N N . LEU B 1 80 ? 11.398 27.297 -0.576 1 47.88 80 LEU B N 1
ATOM 2034 C CA . LEU B 1 80 ? 11.82 26.906 -1.917 1 47.88 80 LEU B CA 1
ATOM 2035 C C . LEU B 1 80 ? 12.766 27.938 -2.512 1 47.88 80 LEU B C 1
ATOM 2037 O O . LEU B 1 80 ? 13.703 27.594 -3.234 1 47.88 80 LEU B O 1
ATOM 2041 N N . VAL B 1 81 ? 12.414 29.203 -2.27 1 43.94 81 VAL B N 1
ATOM 2042 C CA . VAL B 1 81 ? 13.352 30.234 -2.666 1 43.94 81 VAL B CA 1
ATOM 2043 C C . VAL B 1 81 ? 14.664 30.062 -1.909 1 43.94 81 VAL B C 1
ATOM 2045 O O . VAL B 1 81 ? 15.727 30.453 -2.402 1 43.94 81 VAL B O 1
ATOM 2048 N N . THR B 1 82 ? 14.594 29.625 -0.707 1 42.47 82 THR B N 1
ATOM 2049 C CA . THR B 1 82 ? 15.82 29.438 0.057 1 42.47 82 THR B CA 1
ATOM 2050 C C . THR B 1 82 ? 16.547 28.172 -0.381 1 42.47 82 THR B C 1
ATOM 2052 O O . THR B 1 82 ? 17.516 27.75 0.252 1 42.47 82 THR B O 1
ATOM 2055 N N . LEU B 1 83 ? 15.891 27.328 -1.165 1 48.91 83 LEU B N 1
ATOM 2056 C CA . LEU B 1 83 ? 16.703 26.266 -1.735 1 48.91 83 LEU B CA 1
ATOM 2057 C C . LEU B 1 83 ? 18.078 26.766 -2.129 1 48.91 83 LEU B C 1
ATOM 2059 O O . LEU B 1 83 ? 19.062 26.031 -2.094 1 48.91 83 LEU B O 1
ATOM 2063 N N . CYS B 1 84 ? 18.109 28.031 -2.475 1 45.16 84 CYS B N 1
ATOM 2064 C CA . CYS B 1 84 ? 19.375 28.641 -2.859 1 45.16 84 CYS B CA 1
ATOM 2065 C C . CYS B 1 84 ? 20.125 29.156 -1.64 1 45.16 84 CYS B C 1
ATOM 2067 O O . CYS B 1 84 ? 21.312 29.516 -1.735 1 45.16 84 CYS B O 1
ATOM 2069 N N . LYS B 1 85 ? 19.453 29.422 -0.417 1 49.34 85 LYS B N 1
ATOM 2070 C CA . LYS B 1 85 ? 20.219 29.781 0.777 1 49.34 85 LYS B CA 1
ATOM 2071 C C . LYS B 1 85 ? 19.844 28.891 1.956 1 49.34 85 LYS B C 1
ATOM 2073 O O . LYS B 1 85 ? 19.203 29.344 2.91 1 49.34 85 LYS B O 1
ATOM 2078 N N . PRO B 1 86 ? 20.141 27.484 1.946 1 51.56 86 PRO B N 1
ATOM 2079 C CA . PRO B 1 86 ? 19.781 26.453 2.912 1 51.56 86 PRO B CA 1
ATOM 2080 C C . PRO B 1 86 ? 20.078 26.844 4.352 1 51.56 86 PRO B C 1
ATOM 2082 O O . PRO B 1 86 ? 19.359 26.469 5.273 1 51.56 86 PRO B O 1
ATOM 2085 N N . SER B 1 87 ? 21.266 27.562 4.586 1 52.56 87 SER B N 1
ATOM 2086 C CA . SER B 1 87 ? 21.766 27.891 5.918 1 52.56 87 SER B CA 1
ATOM 2087 C C . SER B 1 87 ? 20.781 28.797 6.664 1 52.56 87 SER B C 1
ATOM 2089 O O . SER B 1 87 ? 20.797 28.859 7.898 1 52.56 87 SER B O 1
ATOM 2091 N N . GLU B 1 88 ? 19.906 29.375 6.016 1 52.28 88 GLU B N 1
ATOM 2092 C CA . GLU B 1 88 ? 19.094 30.391 6.695 1 52.28 88 GLU B CA 1
ATOM 2093 C C . GLU B 1 88 ? 17.656 29.906 6.887 1 52.28 88 GLU B C 1
ATOM 2095 O O . GLU B 1 88 ? 16.828 30.641 7.422 1 52.28 88 GLU B O 1
ATOM 2100 N N . ASN B 1 89 ? 17.375 28.531 6.426 1 57.34 89 ASN B N 1
ATOM 2101 C CA . ASN B 1 89 ? 15.984 28.125 6.578 1 57.34 89 ASN B CA 1
ATOM 2102 C C . ASN B 1 89 ? 15.859 26.828 7.359 1 57.34 89 ASN B C 1
ATOM 2104 O O . ASN B 1 89 ? 16.125 25.75 6.828 1 57.34 89 ASN B O 1
ATOM 2108 N N . PRO B 1 90 ? 15.727 26.891 8.68 1 60.16 90 PRO B N 1
ATOM 2109 C CA . PRO B 1 90 ? 15.531 25.703 9.516 1 60.16 90 PRO B CA 1
ATOM 2110 C C . PRO B 1 90 ? 14.578 24.688 8.891 1 60.16 90 PRO B C 1
ATOM 2112 O O . PRO B 1 90 ? 14.742 23.469 9.094 1 60.16 90 PRO B O 1
ATOM 2115 N N . ALA B 1 91 ? 13.695 25.125 8.008 1 65.19 91 ALA B N 1
ATOM 2116 C CA . ALA B 1 91 ? 12.734 24.219 7.395 1 65.19 91 ALA B CA 1
ATOM 2117 C C . ALA B 1 91 ? 13.383 23.422 6.258 1 65.19 91 ALA B C 1
ATOM 2119 O O . ALA B 1 91 ? 12.898 22.359 5.883 1 65.19 91 ALA B O 1
ATOM 2120 N N . PHE B 1 92 ? 14.516 23.844 5.777 1 72.88 92 PHE B N 1
ATOM 2121 C CA . PHE B 1 92 ? 15.188 23.172 4.68 1 72.88 92 PHE B CA 1
ATOM 2122 C C . PHE B 1 92 ? 15.633 21.766 5.102 1 72.88 92 PHE B C 1
ATOM 2124 O O . PHE B 1 92 ? 15.375 20.797 4.398 1 72.88 92 PHE B O 1
ATOM 2131 N N . ASN B 1 93 ? 16.219 21.656 6.23 1 79.19 93 ASN B N 1
ATOM 2132 C CA . ASN B 1 93 ? 16.812 20.406 6.68 1 79.19 93 ASN B CA 1
ATOM 2133 C C . ASN B 1 93 ? 15.75 19.375 7.059 1 79.19 93 ASN B C 1
ATOM 2135 O O . ASN B 1 93 ? 15.969 18.172 6.938 1 79.19 93 ASN B O 1
ATOM 2139 N N . THR B 1 94 ? 14.602 19.875 7.355 1 85.06 94 THR B N 1
ATOM 2140 C CA . THR B 1 94 ? 13.633 18.922 7.898 1 85.06 94 THR B CA 1
ATOM 2141 C C . THR B 1 94 ? 12.523 18.641 6.891 1 85.06 94 THR B C 1
ATOM 2143 O O . THR B 1 94 ? 11.734 17.719 7.07 1 85.06 94 THR B O 1
ATOM 2146 N N . THR B 1 95 ? 12.445 19.344 5.887 1 87.38 95 THR B N 1
ATOM 2147 C CA . THR B 1 95 ? 11.375 19.109 4.918 1 87.38 95 THR B CA 1
ATOM 2148 C C . THR B 1 95 ? 11.945 18.984 3.508 1 87.38 95 THR B C 1
ATOM 2150 O O . THR B 1 95 ? 11.922 17.891 2.918 1 87.38 95 THR B O 1
ATOM 2153 N N . VAL B 1 96 ? 12.719 19.984 3.092 1 89.94 96 VAL B N 1
ATOM 2154 C CA . VAL B 1 96 ? 13.18 19.984 1.707 1 89.94 96 VAL B CA 1
ATOM 2155 C C . VAL B 1 96 ? 14.219 18.891 1.505 1 89.94 96 VAL B C 1
ATOM 2157 O O . VAL B 1 96 ? 14.125 18.094 0.565 1 89.94 96 VAL B O 1
ATOM 2160 N N . PHE B 1 97 ? 15.211 18.828 2.367 1 93.56 97 PHE B N 1
ATOM 2161 C CA . PHE B 1 97 ? 16.297 17.844 2.23 1 93.56 97 PHE B CA 1
ATOM 2162 C C . PHE B 1 97 ? 15.734 16.422 2.254 1 93.56 97 PHE B C 1
ATOM 2164 O O . PHE B 1 97 ? 16.062 15.617 1.379 1 93.56 97 PHE B O 1
ATOM 2171 N N . PRO B 1 98 ? 14.898 16.062 3.156 1 96.62 98 PRO B N 1
ATOM 2172 C CA . PRO B 1 98 ? 14.32 14.711 3.141 1 96.62 98 PRO B CA 1
ATOM 2173 C C . PRO B 1 98 ? 13.531 14.43 1.87 1 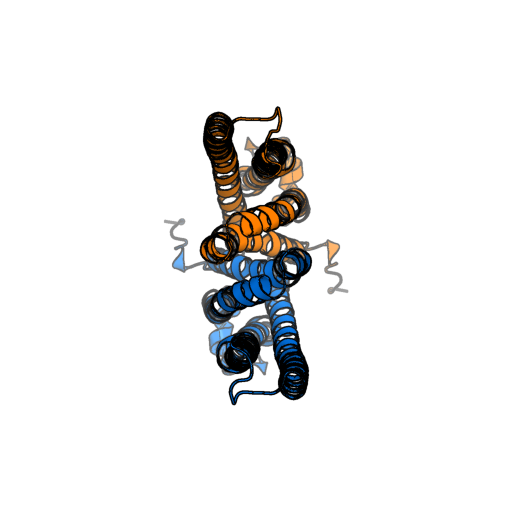96.62 98 PRO B C 1
ATOM 2175 O O . PRO B 1 98 ? 13.523 13.297 1.381 1 96.62 98 PRO B O 1
ATOM 2178 N N . ILE B 1 99 ? 12.836 15.43 1.363 1 97 99 ILE B N 1
ATOM 2179 C CA . ILE B 1 99 ? 12.102 15.219 0.124 1 97 99 ILE B CA 1
ATOM 2180 C C . ILE B 1 99 ? 13.07 14.922 -1.015 1 97 99 ILE B C 1
ATOM 2182 O O . ILE B 1 99 ? 12.82 14.047 -1.844 1 97 99 ILE B O 1
ATOM 2186 N N . LEU B 1 100 ? 14.188 15.609 -1.018 1 97.06 100 LEU B N 1
ATOM 2187 C CA . LEU B 1 100 ? 15.203 15.359 -2.037 1 97.06 100 LEU B CA 1
ATOM 2188 C C . LEU B 1 100 ? 15.805 13.969 -1.885 1 97.06 100 LEU B C 1
ATOM 2190 O O . LEU B 1 100 ? 16.047 13.281 -2.879 1 97.06 100 LEU B O 1
ATOM 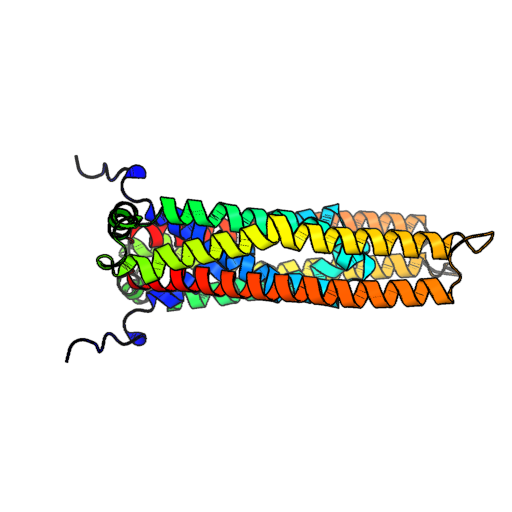2194 N N . VAL B 1 101 ? 16.062 13.562 -0.696 1 98.12 101 VAL B N 1
ATOM 2195 C CA . VAL B 1 101 ? 16.562 12.227 -0.428 1 98.12 101 VAL B CA 1
ATOM 2196 C C . VAL B 1 101 ? 15.57 11.18 -0.937 1 98.12 101 VAL B C 1
ATOM 2198 O O . VAL B 1 101 ? 15.961 10.219 -1.6 1 98.12 101 VAL B O 1
ATOM 2201 N N . ALA B 1 102 ? 14.297 11.414 -0.619 1 98.56 102 ALA B N 1
ATOM 2202 C CA . ALA B 1 102 ? 13.266 10.492 -1.096 1 98.56 102 ALA B CA 1
ATOM 2203 C C . ALA B 1 102 ? 13.25 10.438 -2.619 1 98.56 102 ALA B C 1
ATOM 2205 O O . ALA B 1 102 ? 13.094 9.359 -3.203 1 98.56 102 ALA B O 1
ATOM 2206 N N . PHE B 1 103 ? 13.43 11.578 -3.248 1 98.62 103 PHE B N 1
ATOM 2207 C CA . PHE B 1 103 ? 13.43 11.641 -4.707 1 98.62 103 PHE B CA 1
ATOM 2208 C C . PHE B 1 103 ? 14.602 10.852 -5.281 1 98.62 103 PHE B C 1
ATOM 2210 O O . PHE B 1 103 ? 14.422 10.023 -6.168 1 98.62 103 PHE B O 1
ATOM 2217 N N . VAL B 1 104 ? 15.75 11.055 -4.738 1 98.69 104 VAL B N 1
ATOM 2218 C CA . VAL B 1 104 ? 16.969 10.461 -5.285 1 98.69 104 VAL B CA 1
ATOM 2219 C C . VAL B 1 104 ? 16.938 8.953 -5.07 1 98.69 104 VAL B C 1
ATOM 2221 O O . VAL B 1 104 ? 17.266 8.18 -5.98 1 98.69 104 VAL B O 1
ATOM 2224 N N . THR B 1 105 ? 16.562 8.484 -3.906 1 98.75 105 THR B N 1
ATOM 2225 C CA . THR B 1 105 ? 16.547 7.055 -3.621 1 98.75 105 THR B CA 1
ATOM 2226 C C . THR B 1 105 ? 15.516 6.336 -4.48 1 98.75 105 THR B C 1
ATOM 2228 O O . THR B 1 105 ? 15.781 5.258 -5.012 1 98.75 105 THR B O 1
ATOM 2231 N N . SER B 1 106 ? 14.352 6.949 -4.633 1 98.75 106 SER B N 1
ATOM 2232 C CA . SER B 1 106 ? 13.32 6.312 -5.445 1 98.75 106 SER B CA 1
ATOM 2233 C C . SER B 1 106 ? 13.672 6.359 -6.926 1 98.75 106 SER B C 1
ATOM 2235 O O . SER B 1 106 ? 13.43 5.398 -7.66 1 98.75 106 SER B O 1
ATOM 2237 N N . ALA B 1 107 ? 14.258 7.438 -7.359 1 98.69 107 ALA B N 1
ATOM 2238 C CA . ALA B 1 107 ? 14.688 7.551 -8.75 1 98.69 107 ALA B CA 1
ATOM 2239 C C . ALA B 1 107 ? 15.805 6.559 -9.062 1 98.69 107 ALA B C 1
ATOM 2241 O O . ALA B 1 107 ? 15.836 5.969 -10.148 1 98.69 107 ALA B O 1
ATOM 2242 N N . ALA B 1 108 ? 16.719 6.445 -8.156 1 98.69 108 ALA B N 1
ATOM 2243 C CA . ALA B 1 108 ? 17.797 5.469 -8.336 1 98.69 108 ALA B CA 1
ATOM 2244 C C . ALA B 1 108 ? 17.234 4.055 -8.461 1 98.69 108 ALA B C 1
ATOM 2246 O O . ALA B 1 108 ? 17.672 3.275 -9.305 1 98.69 108 ALA B O 1
ATOM 2247 N N . ASN B 1 109 ? 16.281 3.738 -7.633 1 98.56 109 ASN B N 1
ATOM 2248 C CA . ASN B 1 109 ? 15.633 2.436 -7.738 1 98.56 109 ASN B CA 1
ATOM 2249 C C . ASN B 1 109 ? 14.875 2.289 -9.055 1 98.56 109 ASN B C 1
ATOM 2251 O O . ASN B 1 109 ? 14.914 1.229 -9.68 1 98.56 109 ASN B O 1
ATOM 2255 N N . MET B 1 110 ? 14.266 3.299 -9.453 1 98.12 110 MET B N 1
ATOM 2256 C CA . MET B 1 110 ? 13.438 3.268 -10.656 1 98.12 110 MET B CA 1
ATOM 2257 C C . MET B 1 110 ? 14.305 3.16 -11.906 1 98.12 110 MET B C 1
ATOM 2259 O O . MET B 1 110 ? 14 2.385 -12.812 1 98.12 110 MET B O 1
ATOM 2263 N N . LEU B 1 111 ? 15.391 3.861 -11.914 1 98.19 111 LEU B N 1
ATOM 2264 C CA . LEU B 1 111 ? 16.078 4.07 -13.188 1 98.19 111 LEU B CA 1
ATOM 2265 C C . LEU B 1 111 ? 17.344 3.223 -13.266 1 98.19 111 LEU B C 1
ATOM 2267 O O . LEU B 1 111 ? 17.875 2.99 -14.352 1 98.19 111 LEU B O 1
ATOM 2271 N N . VAL B 1 112 ? 17.875 2.789 -12.172 1 98.19 112 VAL B N 1
ATOM 2272 C CA . VAL B 1 112 ? 19.172 2.119 -12.203 1 98.19 112 VAL B CA 1
ATOM 2273 C C . VAL B 1 112 ? 19.047 0.727 -11.586 1 98.19 112 VAL B C 1
ATOM 2275 O O . VAL B 1 112 ? 19.156 -0.281 -12.281 1 98.19 112 VAL B O 1
ATOM 2278 N N . VAL B 1 113 ? 18.625 0.644 -10.305 1 97.88 113 VAL B N 1
ATOM 2279 C CA . VAL B 1 113 ? 18.672 -0.62 -9.578 1 97.88 113 VAL B CA 1
ATOM 2280 C C . VAL B 1 113 ? 17.578 -1.551 -10.094 1 97.88 113 VAL B C 1
ATOM 2282 O O . VAL B 1 113 ? 17.797 -2.75 -10.273 1 97.88 113 VAL B O 1
ATOM 2285 N N . GLY B 1 114 ? 16.406 -1.008 -10.344 1 95.12 114 GLY B N 1
ATOM 2286 C CA . GLY B 1 114 ? 15.305 -1.792 -10.875 1 95.12 114 GLY B CA 1
ATOM 2287 C C . GLY B 1 114 ? 15.648 -2.502 -12.172 1 95.12 114 GLY B C 1
ATOM 2288 O O . GLY B 1 114 ? 15.594 -3.73 -12.25 1 95.12 114 GLY B O 1
ATOM 2289 N N . PRO B 1 115 ? 16.047 -1.78 -13.133 1 95.69 115 PRO B N 1
ATOM 2290 C CA . PRO B 1 115 ? 16.422 -2.398 -14.406 1 95.69 115 PRO B CA 1
ATOM 2291 C C . PRO B 1 115 ? 17.578 -3.396 -14.258 1 95.69 115 PRO B C 1
ATOM 2293 O O . PRO B 1 115 ? 17.625 -4.391 -14.984 1 95.69 115 PRO B O 1
ATOM 2296 N N . MET B 1 116 ? 18.516 -3.135 -13.328 1 96.06 116 MET B N 1
ATOM 2297 C CA . MET B 1 116 ? 19.578 -4.094 -13.055 1 96.06 116 MET B CA 1
ATOM 2298 C C . MET B 1 116 ? 19.016 -5.414 -12.555 1 96.06 116 MET B C 1
ATOM 2300 O O . MET B 1 116 ? 19.406 -6.484 -13.016 1 96.06 116 MET B O 1
ATOM 2304 N N . ALA B 1 117 ? 18.109 -5.375 -11.633 1 94.5 117 ALA B N 1
ATOM 2305 C CA . ALA B 1 117 ? 17.438 -6.574 -11.133 1 94.5 117 ALA B CA 1
ATOM 2306 C C . ALA B 1 117 ? 16.656 -7.266 -12.242 1 94.5 117 ALA B C 1
ATOM 2308 O O . ALA B 1 117 ? 16.672 -8.492 -12.359 1 94.5 117 ALA B O 1
ATOM 2309 N N . GLY B 1 118 ? 16 -6.48 -13.062 1 92.81 118 GLY B N 1
ATOM 2310 C CA . GLY B 1 118 ? 15.25 -7.016 -14.18 1 92.81 118 GLY B CA 1
ATOM 2311 C C . GLY B 1 118 ? 16.109 -7.805 -15.156 1 92.81 118 GLY B C 1
ATOM 2312 O O . GLY B 1 118 ? 15.695 -8.859 -15.641 1 92.81 118 GLY B O 1
ATOM 2313 N N . ARG B 1 119 ? 17.25 -7.316 -15.414 1 94.12 119 ARG B N 1
ATOM 2314 C CA . ARG B 1 119 ? 18.172 -8.016 -16.312 1 94.12 119 ARG B CA 1
ATOM 2315 C C . ARG B 1 119 ? 18.594 -9.352 -15.727 1 94.12 119 ARG B C 1
ATOM 2317 O O . ARG B 1 119 ? 18.719 -10.344 -16.453 1 94.12 119 ARG B O 1
ATOM 2324 N N . MET B 1 120 ? 18.797 -9.359 -14.484 1 94.12 120 MET B N 1
ATOM 2325 C CA . MET B 1 120 ? 19.188 -10.609 -13.828 1 94.12 120 MET B CA 1
ATOM 2326 C C . MET B 1 120 ? 18.047 -11.625 -13.891 1 94.12 120 MET B C 1
ATOM 2328 O O . MET B 1 120 ? 18.281 -12.812 -14.109 1 94.12 120 MET B O 1
ATOM 2332 N N . MET B 1 121 ? 16.844 -11.18 -13.734 1 91.25 121 MET B N 1
ATOM 2333 C CA . MET B 1 121 ? 15.68 -12.055 -13.805 1 91.25 121 MET B CA 1
ATOM 2334 C C . MET B 1 121 ? 15.484 -12.594 -15.219 1 91.25 121 MET B C 1
ATOM 2336 O O . MET B 1 121 ? 15.094 -13.75 -15.398 1 91.25 121 MET B O 1
ATOM 2340 N N . GLU B 1 122 ? 15.766 -11.758 -16.141 1 92.44 122 GLU B N 1
ATOM 2341 C CA . GLU B 1 122 ? 15.688 -12.188 -17.531 1 92.44 122 GLU B CA 1
ATOM 2342 C C . GLU B 1 122 ? 16.734 -13.258 -17.828 1 92.44 122 GLU B C 1
ATOM 2344 O O . GLU B 1 122 ? 16.438 -14.25 -18.5 1 92.44 122 GLU B O 1
ATOM 2349 N N . LYS B 1 123 ? 17.891 -13.062 -17.359 1 94 123 LYS B N 1
ATOM 2350 C CA . LYS B 1 123 ? 18.953 -14.055 -17.531 1 94 123 LYS B CA 1
ATOM 2351 C C . LYS B 1 123 ? 18.578 -15.375 -16.844 1 94 123 LYS B C 1
ATOM 2353 O O . LYS B 1 123 ? 18.797 -16.453 -17.406 1 94 123 LYS B O 1
ATOM 2358 N N . ARG B 1 124 ? 18.062 -15.227 -15.68 1 92.31 124 ARG B N 1
ATOM 2359 C CA . ARG B 1 124 ? 17.625 -16.406 -14.945 1 92.31 124 ARG B CA 1
ATOM 2360 C C . ARG B 1 124 ? 16.562 -17.188 -15.734 1 92.31 124 ARG B C 1
ATOM 2362 O O . ARG B 1 124 ? 16.625 -18.406 -15.836 1 92.31 124 ARG B O 1
ATOM 2369 N N . ARG B 1 125 ? 15.633 -16.484 -16.297 1 89.12 125 ARG B N 1
ATOM 2370 C CA . ARG B 1 125 ? 14.578 -17.094 -17.094 1 89.12 125 ARG B CA 1
ATOM 2371 C C . ARG B 1 125 ? 15.156 -17.828 -18.312 1 89.12 125 ARG B C 1
ATOM 2373 O O . ARG B 1 125 ? 14.727 -18.938 -18.641 1 89.12 125 ARG B O 1
ATOM 2380 N N . LYS B 1 126 ? 16.094 -17.25 -18.906 1 91.06 126 LYS B N 1
ATOM 2381 C CA . LYS B 1 126 ? 16.734 -17.859 -20.078 1 91.06 126 LYS B CA 1
ATOM 2382 C C . LYS B 1 126 ? 17.469 -19.141 -19.703 1 91.06 126 LYS B C 1
ATOM 2384 O O . LYS B 1 126 ? 17.391 -20.141 -20.422 1 91.06 126 LYS B O 1
ATOM 2389 N N . VAL B 1 127 ? 18.141 -19.125 -18.625 1 92.12 127 VAL B N 1
ATOM 2390 C CA . VAL B 1 127 ? 18.859 -20.312 -18.156 1 92.12 127 VAL B CA 1
ATOM 2391 C C . VAL B 1 127 ? 17.859 -21.438 -17.844 1 92.12 127 VAL B C 1
ATOM 2393 O O . VAL B 1 127 ? 18.078 -22.594 -18.219 1 92.12 127 VAL B O 1
ATOM 2396 N N . LEU B 1 128 ? 16.766 -21.078 -17.234 1 88.69 128 LEU B N 1
ATOM 2397 C CA . LEU B 1 128 ? 15.734 -22.047 -16.891 1 88.69 128 LEU B CA 1
ATOM 2398 C C . LEU B 1 128 ? 15.109 -22.641 -18.156 1 88.69 128 LEU B C 1
ATOM 2400 O O . LEU B 1 128 ? 14.852 -23.844 -18.219 1 88.69 128 LEU B O 1
ATOM 2404 N N . GLU B 1 129 ? 14.922 -21.828 -19.141 1 88.25 129 GLU B N 1
ATOM 2405 C CA . GLU B 1 129 ? 14.383 -22.281 -20.422 1 88.25 129 GLU B CA 1
ATOM 2406 C C . GLU B 1 129 ? 15.352 -23.219 -21.125 1 88.25 129 GLU B C 1
ATOM 2408 O O . GLU B 1 129 ? 14.93 -24.219 -21.719 1 88.25 129 GLU B O 1
ATOM 2413 N N . GLU B 1 130 ? 16.562 -22.922 -21.031 1 87.25 130 GLU B N 1
ATOM 2414 C CA . GLU B 1 130 ? 17.594 -23.766 -21.641 1 87.25 130 GLU B CA 1
ATOM 2415 C C . GLU B 1 130 ? 17.672 -25.125 -20.938 1 87.25 130 GLU B C 1
ATOM 2417 O O . GLU B 1 130 ? 17.859 -26.156 -21.609 1 87.25 130 GLU B O 1
ATOM 2422 N N . LEU B 1 131 ? 17.5 -25.125 -19.703 1 87.56 131 LEU B N 1
ATOM 2423 C CA . LEU B 1 131 ? 17.547 -26.359 -18.938 1 87.56 131 LEU B CA 1
ATOM 2424 C C . LEU B 1 131 ? 16.328 -27.234 -19.219 1 87.56 131 LEU B C 1
ATOM 2426 O O . LEU B 1 131 ? 16.422 -28.453 -19.203 1 87.56 131 LEU B O 1
ATOM 2430 N N . GLU B 1 132 ? 15.242 -26.656 -19.453 1 82.56 132 GLU B N 1
ATOM 2431 C CA . GLU B 1 132 ? 14.016 -27.391 -19.734 1 82.56 132 GLU B CA 1
ATOM 2432 C C . GLU B 1 132 ? 14.047 -28 -21.141 1 82.56 132 GLU B C 1
ATOM 2434 O O . GLU B 1 132 ? 13.516 -29.094 -21.359 1 82.56 132 GLU B O 1
ATOM 2439 N N . LYS B 1 133 ? 14.477 -27.375 -22.234 1 80.12 133 LYS B N 1
ATOM 2440 C CA . LYS B 1 133 ? 14.547 -27.859 -23.594 1 80.12 133 LYS B CA 1
ATOM 2441 C C . LYS B 1 133 ? 15.539 -29.016 -23.719 1 80.12 133 LYS B C 1
ATOM 2443 O O . LYS B 1 133 ? 15.445 -29.844 -24.625 1 80.12 133 LYS B O 1
ATOM 2448 N N . GLY B 1 134 ? 16.094 -29.641 -22.891 1 66.31 134 GLY B N 1
ATOM 2449 C CA . GLY B 1 134 ? 17.047 -30.75 -22.984 1 66.31 134 GLY B CA 1
ATOM 2450 C C . GLY B 1 134 ? 18.172 -30.484 -23.984 1 66.31 134 GLY B C 1
ATOM 2451 O O . GLY B 1 134 ? 18 -29.703 -24.922 1 66.31 134 GLY B O 1
ATOM 2452 N N . VAL B 1 135 ? 19.297 -30.219 -23.844 1 52.88 135 VAL B N 1
ATOM 2453 C CA . VAL B 1 135 ? 20.406 -30 -24.781 1 52.88 135 VAL B CA 1
ATOM 2454 C C . VAL B 1 135 ? 20.641 -31.266 -25.594 1 52.88 135 VAL B C 1
ATOM 2456 O O . VAL B 1 135 ? 21.062 -32.281 -25.062 1 52.88 135 VAL B O 1
ATOM 2459 N N . ASP B 1 136 ? 20 -31.766 -26.422 1 46.28 136 ASP B N 1
ATOM 2460 C CA . ASP B 1 136 ? 20.828 -32.125 -27.578 1 46.28 136 ASP B CA 1
ATOM 2461 C C . ASP B 1 136 ? 21.641 -30.922 -28.062 1 46.28 136 ASP B C 1
ATOM 2463 O O . ASP B 1 136 ? 21.125 -30.078 -28.781 1 46.28 136 ASP B O 1
ATOM 2467 N N . GLY B 1 137 ? 22.812 -30.328 -27.188 1 57.59 137 GLY B N 1
ATOM 2468 C CA . GLY B 1 137 ? 23.875 -29.375 -27.5 1 57.59 137 GLY B CA 1
ATOM 2469 C C . GLY B 1 137 ? 23.859 -28.156 -26.594 1 57.59 137 GLY B C 1
ATOM 2470 O O . GLY B 1 137 ? 24.672 -27.234 -26.766 1 57.59 137 GLY B O 1
ATOM 2471 N N . GLY B 1 138 ? 22.984 -28 -25.516 1 59.5 138 GLY B N 1
ATOM 2472 C CA . GLY B 1 138 ? 22.828 -26.844 -24.672 1 59.5 138 GLY B CA 1
ATOM 2473 C C . GLY B 1 138 ? 23.531 -26.984 -23.328 1 59.5 138 GLY B C 1
ATOM 2474 O O . GLY B 1 138 ? 24.453 -27.797 -23.188 1 59.5 138 GLY B O 1
ATOM 2475 N N . VAL B 1 139 ? 23.25 -26.062 -22.234 1 68.44 139 VAL B N 1
ATOM 2476 C CA . VAL B 1 139 ? 23.906 -25.984 -20.922 1 68.44 139 VAL B CA 1
ATOM 2477 C C . VAL B 1 139 ? 23.625 -27.25 -20.125 1 68.44 139 VAL B C 1
ATOM 2479 O O . VAL B 1 139 ? 22.5 -27.719 -20.062 1 68.44 139 VAL B O 1
ATOM 2482 N N . THR B 1 140 ? 24.75 -28 -19.781 1 80.69 140 THR B N 1
ATOM 2483 C CA . THR B 1 140 ? 24.594 -29.156 -18.906 1 80.69 140 THR B CA 1
ATOM 2484 C C . THR B 1 140 ? 23.859 -28.75 -17.625 1 80.69 140 THR B C 1
ATOM 2486 O O . THR B 1 140 ? 23.828 -27.578 -17.25 1 80.69 140 THR B O 1
ATOM 2489 N N . LYS B 1 141 ? 23.062 -29.656 -17.078 1 86.56 141 LYS B N 1
ATOM 2490 C CA . LYS B 1 141 ? 22.359 -29.422 -15.82 1 86.56 141 LYS B CA 1
ATOM 2491 C C . LYS B 1 141 ? 23.281 -28.828 -14.758 1 86.56 141 LYS B C 1
ATOM 2493 O O . LYS B 1 141 ? 22.891 -27.938 -14.016 1 86.56 141 LYS B O 1
ATOM 2498 N N . GLU B 1 142 ? 24.5 -29.344 -14.727 1 89.12 142 GLU B N 1
ATOM 2499 C CA . GLU B 1 142 ? 25.453 -28.859 -13.742 1 89.12 142 GLU B CA 1
ATOM 2500 C C . GLU B 1 142 ? 25.828 -27.391 -13.992 1 89.12 142 GLU B C 1
ATOM 2502 O O . GLU B 1 142 ? 25.828 -26.578 -13.062 1 89.12 142 GLU B O 1
ATOM 2507 N N . LEU B 1 143 ? 26.109 -27.078 -15.148 1 89.12 143 LEU B N 1
ATOM 2508 C CA . LEU B 1 143 ? 26.469 -25.719 -15.508 1 89.12 143 LEU B CA 1
ATOM 2509 C C . LEU B 1 143 ? 25.281 -24.781 -15.32 1 89.12 143 LEU B C 1
ATOM 2511 O O . LEU B 1 143 ? 25.453 -23.641 -14.859 1 89.12 143 LEU B O 1
ATOM 2515 N N . GLY B 1 144 ? 24.156 -25.25 -15.688 1 90.62 144 GLY B N 1
ATOM 2516 C CA . GLY B 1 144 ? 22.938 -24.453 -15.492 1 90.62 144 GLY B CA 1
ATOM 2517 C C . GLY B 1 144 ? 22.672 -24.125 -14.039 1 90.62 144 GLY B C 1
ATOM 2518 O O . GLY B 1 144 ? 22.344 -22.984 -13.703 1 90.62 144 GLY B O 1
ATOM 2519 N N . ASN B 1 145 ? 22.828 -25.141 -13.258 1 91.44 145 ASN B N 1
ATOM 2520 C CA . ASN B 1 145 ? 22.609 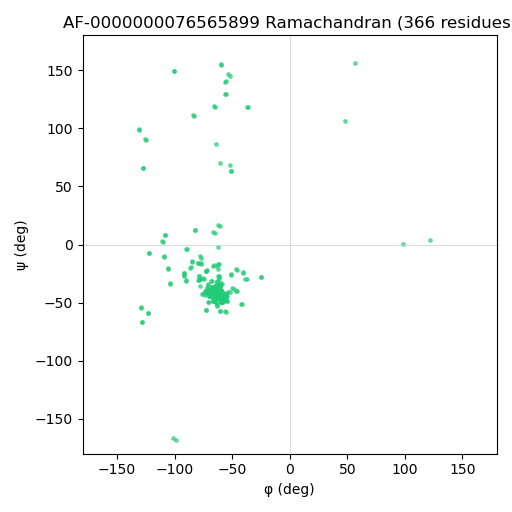-24.938 -11.828 1 91.44 145 ASN B CA 1
ATOM 2521 C C . ASN B 1 145 ? 23.625 -23.953 -11.242 1 91.44 145 ASN B C 1
ATOM 2523 O O . ASN B 1 145 ? 23.297 -23.156 -10.375 1 91.44 145 ASN B O 1
ATOM 2527 N N . LYS B 1 146 ? 24.797 -24.078 -11.641 1 93.94 146 LYS B N 1
ATOM 2528 C CA . LYS B 1 146 ? 25.828 -23.156 -11.195 1 93.94 146 LYS B CA 1
ATOM 2529 C C . LYS B 1 146 ? 25.5 -21.719 -11.625 1 93.94 146 LYS B C 1
ATOM 2531 O O . LYS B 1 146 ? 25.641 -20.781 -10.836 1 93.94 146 LYS B O 1
ATOM 2536 N N . LYS B 1 147 ? 25.094 -21.547 -12.828 1 94.25 147 LYS B N 1
ATOM 2537 C CA . LYS B 1 147 ? 24.703 -20.234 -13.336 1 94.25 147 LYS B CA 1
ATOM 2538 C C . LYS B 1 147 ? 23.516 -19.656 -12.555 1 94.25 147 LYS B C 1
ATOM 2540 O O . LYS B 1 147 ? 23.5 -18.469 -12.227 1 94.25 147 LYS B O 1
ATOM 2545 N N . LEU B 1 148 ? 22.578 -20.531 -12.281 1 94.44 148 LEU B N 1
ATOM 2546 C CA . LEU B 1 148 ? 21.406 -20.109 -11.516 1 94.44 148 LEU B CA 1
ATOM 2547 C C . LEU B 1 148 ? 21.812 -19.641 -10.125 1 94.44 148 LEU B C 1
ATOM 2549 O O . LEU B 1 148 ? 21.281 -18.656 -9.609 1 94.44 148 LEU B O 1
ATOM 2553 N N . LYS B 1 149 ? 22.688 -20.344 -9.523 1 95.5 149 LYS B N 1
ATOM 2554 C CA . LYS B 1 149 ? 23.172 -19.969 -8.195 1 95.5 149 LYS B CA 1
ATOM 2555 C C . LYS B 1 149 ? 23.891 -18.609 -8.227 1 95.5 149 LYS B C 1
ATOM 2557 O O . LYS B 1 149 ? 23.672 -17.781 -7.344 1 95.5 149 LYS B O 1
ATOM 2562 N N . GLU B 1 150 ? 24.672 -18.406 -9.18 1 96.12 150 GLU B N 1
ATOM 2563 C CA . GLU B 1 150 ? 25.391 -17.141 -9.32 1 96.12 150 GLU B CA 1
ATOM 2564 C C . GLU B 1 150 ? 24.422 -15.977 -9.57 1 96.12 150 GLU B C 1
ATOM 2566 O O . GLU B 1 150 ? 24.594 -14.891 -9.016 1 96.12 150 GLU B O 1
ATOM 2571 N N . LEU B 1 151 ? 23.516 -16.25 -10.406 1 95.31 151 LEU B N 1
ATOM 2572 C CA . LEU B 1 151 ? 22.516 -15.227 -10.688 1 95.31 151 LEU B CA 1
ATOM 2573 C C . LEU B 1 151 ? 21.688 -14.914 -9.438 1 95.31 151 LEU B C 1
ATOM 2575 O O . LEU B 1 151 ? 21.328 -13.758 -9.203 1 95.31 151 LEU B O 1
ATOM 2579 N N . GLY B 1 152 ? 21.406 -15.891 -8.703 1 94.75 152 GLY B N 1
ATOM 2580 C CA . GLY B 1 152 ? 20.703 -15.688 -7.445 1 94.75 152 GLY B CA 1
ATOM 2581 C C . GLY B 1 152 ? 21.469 -14.805 -6.477 1 94.75 152 GLY B C 1
ATOM 2582 O O . GLY B 1 152 ? 20.875 -13.93 -5.84 1 94.75 152 GLY B O 1
ATOM 2583 N N . LYS B 1 153 ? 22.719 -15.055 -6.371 1 96.06 153 LYS B N 1
ATOM 2584 C CA . LYS B 1 153 ? 23.562 -14.25 -5.5 1 96.06 153 LYS B CA 1
ATOM 2585 C C . LYS B 1 153 ? 23.641 -12.805 -5.988 1 96.06 153 LYS B C 1
ATOM 2587 O O . LYS B 1 153 ? 23.562 -11.867 -5.188 1 96.06 153 LYS B O 1
ATOM 2592 N N . ALA B 1 154 ? 23.781 -12.68 -7.223 1 95.88 154 ALA B N 1
ATOM 2593 C CA . ALA B 1 154 ? 23.844 -11.344 -7.812 1 95.88 154 ALA B CA 1
ATOM 2594 C C . ALA B 1 154 ? 22.531 -10.594 -7.602 1 95.88 154 ALA B C 1
ATOM 2596 O O . ALA B 1 154 ? 22.547 -9.414 -7.223 1 95.88 154 ALA B O 1
ATOM 2597 N N . PHE B 1 155 ? 21.469 -11.297 -7.855 1 95.19 155 PHE B N 1
ATOM 2598 C CA . PHE B 1 155 ? 20.156 -10.688 -7.637 1 95.19 155 PHE B CA 1
ATOM 2599 C C . PHE B 1 155 ? 19.984 -10.289 -6.176 1 95.19 155 PHE B C 1
ATOM 2601 O O . PHE B 1 155 ? 19.469 -9.203 -5.883 1 95.19 155 PHE B O 1
ATOM 2608 N N . GLY B 1 156 ? 20.328 -11.094 -5.305 1 95.12 156 GLY B N 1
ATOM 2609 C CA . GLY B 1 156 ? 20.25 -10.789 -3.885 1 95.12 156 GLY B CA 1
ATOM 2610 C C . GLY B 1 156 ? 20.984 -9.523 -3.496 1 95.12 156 GLY B C 1
ATOM 2611 O O . GLY B 1 156 ? 20.484 -8.734 -2.688 1 95.12 156 GLY B O 1
ATOM 2612 N N . ARG B 1 157 ? 22.094 -9.367 -4.027 1 96.94 157 ARG B N 1
ATOM 2613 C CA . ARG B 1 157 ? 22.875 -8.164 -3.762 1 96.94 157 ARG B CA 1
ATOM 2614 C C . ARG B 1 157 ? 22.156 -6.926 -4.293 1 96.94 157 ARG B C 1
ATOM 2616 O O . ARG B 1 157 ? 22.031 -5.926 -3.582 1 96.94 157 ARG B O 1
ATOM 2623 N N . VAL B 1 158 ? 21.766 -7.008 -5.496 1 97.06 158 VAL B N 1
ATOM 2624 C CA . VAL B 1 158 ? 21.078 -5.883 -6.129 1 97.06 158 VAL B CA 1
ATOM 2625 C C . VAL B 1 158 ? 19.781 -5.586 -5.395 1 97.06 158 VAL B C 1
ATOM 2627 O O . VAL B 1 158 ? 19.469 -4.426 -5.102 1 97.06 158 VAL B O 1
ATOM 2630 N N . HIS B 1 159 ? 19.047 -6.57 -5.09 1 94.56 159 HIS B N 1
ATOM 2631 C CA . HIS B 1 159 ? 17.797 -6.414 -4.332 1 94.56 159 HIS B CA 1
ATOM 2632 C C . HIS B 1 159 ? 18.078 -5.809 -2.957 1 94.56 159 HIS B C 1
ATOM 2634 O O . HIS B 1 159 ? 17.281 -4.996 -2.467 1 94.56 159 HIS B O 1
ATOM 2640 N N . GLY B 1 160 ? 19.109 -6.234 -2.326 1 96.5 160 GLY B N 1
ATOM 2641 C CA . GLY B 1 160 ? 19.516 -5.648 -1.057 1 96.5 160 GLY B CA 1
ATOM 2642 C C . GLY B 1 160 ? 19.766 -4.156 -1.141 1 96.5 160 GLY B C 1
ATOM 2643 O O . GLY B 1 160 ? 19.344 -3.398 -0.264 1 96.5 160 GLY B O 1
ATOM 2644 N N . ILE B 1 161 ? 20.469 -3.736 -2.141 1 98 161 ILE B N 1
ATOM 2645 C CA . ILE B 1 161 ? 20.734 -2.318 -2.369 1 98 161 ILE B CA 1
ATOM 2646 C C . ILE B 1 161 ? 19.406 -1.584 -2.572 1 98 161 ILE B C 1
ATOM 2648 O O . ILE B 1 161 ? 19.172 -0.522 -1.988 1 98 161 ILE B O 1
ATOM 2652 N N . SER B 1 162 ? 18.547 -2.135 -3.391 1 98 162 SER B N 1
ATOM 2653 C CA . SER B 1 162 ? 17.234 -1.563 -3.627 1 98 162 SER B CA 1
ATOM 2654 C C . SER B 1 162 ? 16.469 -1.385 -2.318 1 98 162 SER B C 1
ATOM 2656 O O . SER B 1 162 ? 15.852 -0.34 -2.092 1 98 162 SER B O 1
ATOM 2658 N N . THR B 1 163 ? 16.516 -2.385 -1.491 1 97.38 163 THR B N 1
ATOM 2659 C CA . THR B 1 163 ? 15.797 -2.387 -0.223 1 97.38 163 THR B CA 1
ATOM 2660 C C . THR B 1 163 ? 16.328 -1.303 0.707 1 97.38 163 THR B C 1
ATOM 2662 O O . THR B 1 163 ? 15.562 -0.611 1.374 1 97.38 163 THR B O 1
ATOM 2665 N N . VAL B 1 164 ? 17.625 -1.125 0.761 1 98.31 164 VAL B N 1
ATOM 2666 C CA . VAL B 1 164 ? 18.234 -0.099 1.602 1 98.31 164 VAL B CA 1
ATOM 2667 C C . VAL B 1 164 ? 17.844 1.286 1.091 1 98.31 164 VAL B C 1
ATOM 2669 O O . VAL B 1 164 ? 17.438 2.154 1.872 1 98.31 164 VAL B O 1
ATOM 2672 N N . LEU B 1 165 ? 17.938 1.489 -0.211 1 98.56 165 LEU B N 1
ATOM 2673 C CA . LEU B 1 165 ? 17.516 2.756 -0.804 1 98.56 165 LEU B CA 1
ATOM 2674 C C . LEU B 1 165 ? 16.062 3.047 -0.49 1 98.56 165 LEU B C 1
ATOM 2676 O O . LEU B 1 165 ? 15.711 4.176 -0.135 1 98.56 165 LEU B O 1
ATOM 2680 N N . ASN B 1 166 ? 15.273 2.072 -0.612 1 98.5 166 ASN B N 1
ATOM 2681 C CA . ASN B 1 166 ? 13.852 2.225 -0.314 1 98.5 166 ASN B CA 1
ATOM 2682 C C . ASN B 1 166 ? 13.625 2.594 1.148 1 98.5 166 ASN B C 1
ATOM 2684 O O . ASN B 1 166 ? 12.82 3.482 1.45 1 98.5 166 ASN B O 1
ATOM 2688 N N . LEU B 1 167 ? 14.328 1.904 2.053 1 98.5 167 LEU B N 1
ATOM 2689 C CA . LEU B 1 167 ? 14.172 2.158 3.48 1 98.5 167 LEU B CA 1
ATOM 2690 C C . LEU B 1 167 ? 14.578 3.586 3.828 1 98.5 167 LEU B C 1
ATOM 2692 O O . LEU B 1 167 ? 13.914 4.254 4.621 1 98.5 167 LEU B O 1
ATOM 2696 N N . VAL B 1 168 ? 15.648 4.027 3.271 1 98.69 168 VAL B N 1
ATOM 2697 C CA . VAL B 1 168 ? 16.078 5.41 3.463 1 98.69 168 VAL B CA 1
ATOM 2698 C C . VAL B 1 168 ? 14.984 6.355 2.971 1 98.69 168 VAL B C 1
ATOM 2700 O O . VAL B 1 168 ? 14.688 7.363 3.621 1 98.69 168 VAL B O 1
ATOM 2703 N N . GLY B 1 169 ? 14.383 6.055 1.806 1 98.56 169 GLY B N 1
ATOM 2704 C CA . GLY B 1 169 ? 13.281 6.84 1.277 1 98.56 169 GLY B CA 1
ATOM 2705 C C . GLY B 1 169 ? 12.078 6.879 2.205 1 98.56 169 GLY B C 1
ATOM 2706 O O . GLY B 1 169 ? 11.484 7.941 2.414 1 98.56 169 GLY B O 1
ATOM 2707 N N . VAL B 1 170 ? 11.734 5.766 2.764 1 98.62 170 VAL B N 1
ATOM 2708 C CA . VAL B 1 170 ? 10.617 5.668 3.699 1 98.62 170 VAL B CA 1
ATOM 2709 C C . VAL B 1 170 ? 10.867 6.578 4.902 1 98.62 170 VAL B C 1
ATOM 2711 O O . VAL B 1 170 ? 9.984 7.336 5.309 1 98.62 170 VAL B O 1
ATOM 2714 N N . VAL B 1 171 ? 12.047 6.469 5.473 1 98.5 171 VAL B N 1
ATOM 2715 C CA . VAL B 1 171 ? 12.391 7.27 6.641 1 98.5 171 VAL B CA 1
ATOM 2716 C C . VAL B 1 171 ? 12.344 8.75 6.281 1 98.5 171 VAL B C 1
ATOM 2718 O O . VAL B 1 171 ? 11.812 9.57 7.039 1 98.5 171 VAL B O 1
ATOM 2721 N N . ALA B 1 172 ? 12.867 9.078 5.125 1 98.44 172 ALA B N 1
ATOM 2722 C CA . ALA B 1 172 ? 12.883 10.461 4.672 1 98.44 172 ALA B CA 1
ATOM 2723 C C . ALA B 1 172 ? 11.469 11.023 4.562 1 98.44 172 ALA B C 1
ATOM 2725 O O . ALA B 1 172 ? 11.188 12.117 5.055 1 98.44 172 ALA B O 1
ATOM 2726 N N . VAL B 1 173 ? 10.586 10.281 3.914 1 98.44 173 VAL B N 1
ATOM 2727 C CA . VAL B 1 173 ? 9.211 10.734 3.768 1 98.44 173 VAL B CA 1
ATOM 2728 C C . VAL B 1 173 ? 8.539 10.797 5.137 1 98.44 173 VAL B C 1
ATOM 2730 O O . VAL B 1 173 ? 7.75 11.703 5.41 1 98.44 173 VAL B O 1
ATOM 2733 N N . GLY B 1 174 ? 8.836 9.812 5.957 1 98.31 174 GLY B N 1
ATOM 2734 C CA . GLY B 1 174 ? 8.336 9.844 7.32 1 98.31 174 GLY B CA 1
ATOM 2735 C C . GLY B 1 174 ? 8.734 11.102 8.078 1 98.31 174 GLY B C 1
ATOM 2736 O O . GLY B 1 174 ? 7.918 11.68 8.805 1 98.31 174 GLY B O 1
ATOM 2737 N N . VAL B 1 175 ? 9.977 11.531 7.965 1 97.12 175 VAL B N 1
ATOM 2738 C CA . VAL B 1 175 ? 10.477 12.742 8.594 1 97.12 175 VAL B CA 1
ATOM 2739 C C . VAL B 1 175 ? 9.68 13.953 8.102 1 97.12 175 VAL B C 1
ATOM 2741 O O . VAL B 1 175 ? 9.32 14.828 8.891 1 97.12 175 VAL B O 1
ATOM 2744 N N . VAL B 1 176 ? 9.422 13.992 6.82 1 95.5 176 VAL B N 1
ATOM 2745 C CA . VAL B 1 176 ? 8.617 15.078 6.254 1 95.5 176 VAL B CA 1
ATOM 2746 C C . VAL B 1 176 ? 7.25 15.117 6.926 1 95.5 176 VAL B C 1
ATOM 2748 O O . VAL B 1 176 ? 6.793 16.172 7.363 1 95.5 176 VAL B O 1
ATOM 2751 N N . GLY B 1 177 ? 6.617 13.938 6.992 1 95.81 177 GLY B N 1
ATOM 2752 C CA . GLY B 1 177 ? 5.32 13.875 7.648 1 95.81 177 GLY B CA 1
ATOM 2753 C C . GLY B 1 177 ? 5.359 14.297 9.102 1 95.81 177 GLY B C 1
ATOM 2754 O O . GLY B 1 177 ? 4.453 14.977 9.586 1 95.81 177 GLY B O 1
ATOM 2755 N N . TRP B 1 178 ? 6.391 13.867 9.789 1 94.88 178 TRP B N 1
ATOM 2756 C CA . TRP B 1 178 ? 6.559 14.227 11.188 1 94.88 178 TRP B CA 1
ATOM 2757 C C . TRP B 1 178 ? 6.668 15.742 11.352 1 94.88 178 TRP B C 1
ATOM 2759 O O . TRP B 1 178 ? 6.008 16.328 12.219 1 94.88 178 TRP B O 1
ATOM 2769 N N . GLU B 1 179 ? 7.438 16.406 10.562 1 91.56 179 GLU B N 1
ATOM 2770 C CA . GLU B 1 179 ? 7.664 17.844 10.648 1 91.56 179 GLU B CA 1
ATOM 2771 C C . GLU B 1 179 ? 6.402 18.625 10.305 1 91.56 179 GLU B C 1
ATOM 2773 O O . GLU B 1 179 ? 6.086 19.625 10.953 1 91.56 179 GLU B O 1
ATOM 2778 N N . VAL B 1 180 ? 5.762 18.172 9.297 1 90.69 180 VAL B N 1
ATOM 2779 C CA . VAL B 1 180 ? 4.512 18.828 8.914 1 90.69 180 VAL B CA 1
ATOM 2780 C C . VAL B 1 180 ? 3.488 18.672 10.039 1 90.69 180 VAL B C 1
ATOM 2782 O O . VAL B 1 180 ? 2.734 19.609 10.328 1 90.69 180 VAL B O 1
ATOM 2785 N N . GLY B 1 181 ? 3.451 17.516 10.672 1 91.5 181 GLY B N 1
ATOM 2786 C CA . GLY B 1 181 ? 2.541 17.25 11.781 1 91.5 181 GLY B CA 1
ATOM 2787 C C . GLY B 1 181 ? 2.77 18.172 12.961 1 91.5 181 GLY B C 1
ATOM 2788 O O . GLY B 1 181 ? 1.834 18.484 13.703 1 91.5 181 GLY B O 1
ATOM 2789 N N . LYS B 1 182 ? 3.982 18.625 13.148 1 88.25 182 LYS B N 1
ATOM 2790 C CA . LYS B 1 182 ? 4.297 19.547 14.234 1 88.25 182 LYS B CA 1
ATOM 2791 C C . LYS B 1 182 ? 3.596 20.891 14.039 1 88.25 182 LYS B C 1
ATOM 2793 O O . LYS B 1 182 ? 3.441 21.656 14.992 1 88.25 182 LYS B O 1
ATOM 2798 N N . ARG B 1 183 ? 3.182 21.109 12.875 1 83.81 183 ARG B N 1
ATOM 2799 C CA . ARG B 1 183 ? 2.574 22.391 12.555 1 83.81 183 ARG B CA 1
ATOM 2800 C C . ARG B 1 183 ? 1.067 22.359 12.781 1 83.81 183 ARG B C 1
ATOM 2802 O O . ARG B 1 183 ? 0.388 23.375 12.625 1 83.81 183 ARG B O 1
ATOM 2809 N N . LEU B 1 184 ? 0.63 21.203 13.133 1 80.56 184 LEU B N 1
ATOM 2810 C CA . LEU B 1 184 ? -0.795 21.062 13.414 1 80.56 184 LEU B CA 1
ATOM 2811 C C . LEU B 1 184 ? -1.111 21.484 14.844 1 80.56 184 LEU B C 1
ATOM 2813 O O . LEU B 1 184 ? -0.412 21.078 15.781 1 80.56 184 LEU B O 1
ATOM 2817 N N . HIS B 1 185 ? -1.818 22.578 15.039 1 67.62 185 HIS B N 1
ATOM 2818 C CA . HIS B 1 185 ? -2.234 23.047 16.359 1 67.62 185 HIS B CA 1
ATOM 2819 C C . HIS B 1 185 ? -3.746 22.938 16.516 1 67.62 185 HIS B C 1
ATOM 2821 O O . HIS B 1 185 ? -4.496 23.109 15.555 1 67.62 185 HIS B O 1
#

Secondary structure (DSSP, 8-state):
------TTT--HHHHHHHHHHHHHHHHHIIIIIHHHHHHHS-HHHHHHHHHHHHHHHHHHHHHHHHHHHHT--HHHHHHHHGGG-GGG-HHIIIIIHHHHHHHHHHHHIIIIIHHHHHHHHHHHHHHHHHHHS--SSS--HHHHHHHHHHHHHHHHHHHHHHHHHHHHHHHHHHHHHHHHHTT--/------TTT--HHHHHHHHHHHHHHHHHIIIIIHHHHHHHS-HHHHHHHHHHHHHHHHHHHHHHHHHHHHT--HHHHHHHHGGG-GGG-HHIIIIIHHHHHHHHHHHHIIIIIHHHHHHHHHHHHHHHHHHHH--SSS--HHHHHHHHHHHHHHHHHHHHHHHHHHHHHHHHHHHHHHHHHTT--

Radius of gyration: 24.73 Å; Cα contacts (8 Å, |Δi|>4): 446; chains: 2; bounding box: 51×82×58 Å

Foldseek 3Di:
DPPPCPVVQALPVVLVVLLCVQLVLLCCCLPPVLVVLVVPDDPVVSVVVCLVVLLVNLVSQLVSLVVNLVNPGVVCVVCVVCVVVLVVRPSCVQAVVLSVLSNVLSVCCNPPLSVVLVVLVVVLVVLVVQVVVDPPPTQDPVRSVVSNVVSVVVNVVSVVSNSVSSVSSSVSSVSNVVVVVVPPD/DPPPCPVVNALPVVLVVLLCVLLVLLCCCLPPVLVVLVVPDDPVVSVVVCLVVLLVNLVSQLVSLVVNLVNPGVVCVVCVVCVVVLVVRPSCVQAVVLSVLSNVLSVCCNPPLSVVLVVLVVVLVVLVVQVVVDPPPTQDPVRSVVSNVVSVVVNVVSVVSNSVSSVSSSVSSVSNVVVVVVVPD

Sequence (370 aa):
MPFTNSIYDNLGPAHILIFGASFGSQLYQSFISGPISYSTLPRQQFSHLQARTFPIYFALQTLSAPLLLLTLPRGAQDSLVTLCKPSENPAFNTTVFPILVAFVTSAANMLVVGPMAGRMMEKRRKVLEELEKGVDGGVTKELGNKKLKELGKAFGRVHGISTVLNLVGVVAVGVVGWEVGKRLHMPFTNSIYDNLGPAHILIFGASFGSQLYQSFISGPISYSTLPRQQFSHLQARTFPIYFALQTLSAPLLLLTLPRGAQDSLVTLCKPSENPAFNTTVFPILVAFVTSAANMLVVGPMAGRMMEKRRKVLEELEKGVDGGVTKELGNKKLKELGKAFGRVHGISTVLNLVGVVAVGVVGWEVGKRLH